Protein AF-H5SLT9-F1 (afdb_monomer)

Structure (mmCIF, N/CA/C/O backbone):
data_AF-H5SLT9-F1
#
_entry.id   AF-H5SLT9-F1
#
loop_
_atom_site.group_PDB
_atom_site.id
_atom_site.type_symbol
_atom_site.label_atom_id
_atom_site.label_alt_id
_atom_site.label_comp_id
_atom_site.label_asym_id
_atom_site.label_entity_id
_atom_site.label_seq_id
_atom_site.pdbx_PDB_ins_code
_atom_site.Cartn_x
_atom_site.Cartn_y
_atom_site.Cartn_z
_atom_site.occupancy
_atom_site.B_iso_or_equiv
_atom_site.auth_seq_id
_atom_site.auth_comp_id
_atom_site.auth_asym_id
_atom_site.auth_atom_id
_atom_site.pdbx_PDB_model_num
ATOM 1 N N . MET A 1 1 ? 20.295 6.578 2.023 1.00 34.28 1 MET A N 1
ATOM 2 C CA . MET A 1 1 ? 18.834 6.332 2.084 1.00 34.28 1 MET A CA 1
ATOM 3 C C . MET A 1 1 ? 18.614 5.077 2.908 1.00 34.28 1 MET A C 1
ATOM 5 O O . MET A 1 1 ? 19.386 4.146 2.729 1.00 34.28 1 MET A O 1
ATOM 9 N N . ALA A 1 2 ? 17.663 5.100 3.845 1.00 29.75 2 ALA A N 1
ATOM 10 C CA . ALA A 1 2 ? 17.557 4.125 4.930 1.00 29.75 2 ALA A CA 1
ATOM 11 C C . ALA A 1 2 ? 17.342 2.693 4.415 1.00 29.75 2 ALA A C 1
ATOM 13 O O . ALA A 1 2 ? 16.300 2.383 3.840 1.00 29.75 2 ALA A O 1
ATOM 14 N N . THR A 1 3 ? 18.323 1.823 4.639 1.00 38.81 3 THR A N 1
ATOM 15 C CA . THR A 1 3 ? 18.092 0.385 4.765 1.00 38.81 3 THR A CA 1
ATOM 16 C C . THR A 1 3 ? 17.043 0.212 5.858 1.00 38.81 3 THR A C 1
ATOM 18 O O . THR A 1 3 ? 17.260 0.649 6.988 1.00 38.81 3 THR A O 1
ATOM 21 N N . GLN A 1 4 ? 15.880 -0.350 5.523 1.00 51.50 4 GLN A N 1
ATOM 22 C CA . GLN A 1 4 ? 14.923 -0.786 6.536 1.00 51.50 4 GLN A CA 1
ATOM 23 C C . GLN A 1 4 ? 15.557 -1.974 7.260 1.00 51.50 4 GLN A C 1
ATOM 25 O O . GLN A 1 4 ? 15.441 -3.116 6.828 1.00 51.50 4 GLN A O 1
ATOM 30 N N . HIS A 1 5 ? 16.319 -1.675 8.309 1.00 51.38 5 HIS A N 1
ATOM 31 C CA . HIS A 1 5 ? 16.786 -2.674 9.252 1.00 51.38 5 HIS A CA 1
ATOM 32 C C . HIS A 1 5 ? 15.600 -3.067 10.124 1.00 51.38 5 HIS A C 1
ATOM 34 O O . HIS A 1 5 ? 15.019 -2.227 10.807 1.00 51.38 5 HIS A O 1
ATOM 40 N N . LEU A 1 6 ? 15.221 -4.338 10.038 1.00 63.72 6 LEU A N 1
ATOM 41 C CA . LEU A 1 6 ? 14.413 -4.981 11.060 1.00 63.72 6 LEU A CA 1
ATOM 42 C C . LEU A 1 6 ? 15.363 -5.400 12.178 1.00 63.72 6 LEU A C 1
ATOM 44 O O . LEU A 1 6 ? 16.380 -6.047 11.914 1.00 63.72 6 LEU A O 1
ATOM 48 N N . ASP A 1 7 ? 15.042 -5.020 13.408 1.00 69.75 7 ASP A N 1
ATOM 49 C CA . ASP A 1 7 ? 15.772 -5.490 14.578 1.00 69.75 7 ASP A CA 1
ATOM 50 C C . ASP A 1 7 ? 15.619 -7.020 14.722 1.00 69.75 7 ASP A C 1
ATOM 52 O O . ASP A 1 7 ? 14.634 -7.601 14.260 1.00 69.75 7 ASP A O 1
ATOM 56 N N . PRO A 1 8 ? 16.567 -7.739 15.329 1.00 67.44 8 PRO A N 1
ATOM 57 C CA . PRO A 1 8 ? 16.381 -9.162 15.599 1.00 67.44 8 PRO A CA 1
ATOM 58 C C . PRO A 1 8 ? 15.163 -9.399 16.512 1.00 67.44 8 PRO A C 1
ATOM 60 O O . PRO A 1 8 ? 15.069 -8.801 17.581 1.00 67.44 8 PRO A O 1
ATOM 63 N N . GLY A 1 9 ? 14.240 -10.281 16.116 1.00 71.00 9 GLY A N 1
ATOM 64 C CA . GLY A 1 9 ? 13.028 -10.564 16.892 1.00 71.00 9 GLY A CA 1
ATOM 65 C C . GLY A 1 9 ? 12.031 -11.478 16.178 1.00 71.00 9 GLY A C 1
ATOM 66 O O . GLY A 1 9 ? 12.229 -11.849 15.019 1.00 71.00 9 GLY A O 1
ATOM 67 N N . ILE A 1 10 ? 10.957 -11.852 16.882 1.00 69.94 10 ILE A N 1
ATOM 68 C CA . ILE A 1 10 ? 9.812 -12.561 16.297 1.00 69.94 10 ILE A CA 1
ATOM 69 C C . ILE A 1 10 ? 8.823 -11.514 15.796 1.00 69.94 10 ILE A C 1
ATOM 71 O O . ILE A 1 10 ? 8.271 -10.748 16.580 1.00 69.94 10 ILE A O 1
ATOM 75 N N . TYR A 1 11 ? 8.588 -11.513 14.490 1.00 78.19 11 TYR A N 1
ATOM 76 C CA . TYR A 1 11 ? 7.630 -10.626 13.848 1.00 78.19 11 TYR A CA 1
ATOM 77 C C . TYR A 1 11 ? 6.343 -11.385 13.546 1.00 78.19 11 TYR A C 1
ATOM 79 O O . TYR A 1 11 ? 6.315 -12.245 12.668 1.00 78.19 11 TYR A O 1
ATOM 87 N N . THR A 1 12 ? 5.272 -11.070 14.269 1.00 83.19 12 THR A N 1
ATOM 88 C CA . THR A 1 12 ? 3.941 -11.672 14.070 1.00 83.19 12 THR A CA 1
ATOM 89 C C . THR A 1 12 ? 3.121 -10.964 12.990 1.00 83.19 12 THR A C 1
ATOM 91 O O . THR A 1 12 ? 2.105 -11.485 12.540 1.00 83.19 12 THR A O 1
ATOM 94 N N . ASN A 1 13 ? 3.575 -9.793 12.547 1.00 90.00 13 ASN A N 1
ATOM 95 C CA . ASN A 1 13 ? 2.914 -8.921 11.580 1.00 90.00 13 ASN A CA 1
ATOM 96 C C . ASN A 1 13 ? 3.513 -9.002 10.164 1.00 90.00 13 ASN A C 1
ATOM 98 O O . ASN A 1 13 ? 3.166 -8.175 9.322 1.00 90.00 13 ASN A O 1
ATOM 102 N N . ILE A 1 14 ? 4.418 -9.956 9.898 1.00 92.06 14 ILE A N 1
ATOM 103 C CA . ILE A 1 14 ? 5.061 -10.145 8.589 1.00 92.06 14 ILE A CA 1
ATOM 104 C C . ILE A 1 14 ? 4.524 -11.404 7.913 1.00 92.06 14 ILE A C 1
ATOM 106 O O . ILE A 1 14 ? 4.677 -12.514 8.416 1.00 92.06 14 ILE A O 1
ATOM 110 N N . PHE A 1 15 ? 3.967 -11.227 6.720 1.00 94.19 15 PHE A N 1
ATOM 111 C CA . PHE A 1 15 ? 3.394 -12.291 5.904 1.00 94.19 15 PHE A CA 1
ATOM 112 C C . PHE A 1 15 ? 4.251 -12.515 4.661 1.00 94.19 15 PHE A C 1
ATOM 114 O O . PHE A 1 15 ? 4.554 -11.570 3.933 1.00 94.19 15 PHE A O 1
ATOM 121 N N . ALA A 1 16 ? 4.651 -13.762 4.408 1.00 94.19 16 ALA A N 1
ATOM 122 C CA . ALA A 1 16 ? 5.405 -14.110 3.207 1.00 94.19 16 ALA A CA 1
ATOM 123 C C . ALA A 1 16 ? 4.544 -13.909 1.952 1.00 94.19 16 ALA A C 1
ATOM 125 O O . ALA A 1 16 ? 3.400 -14.363 1.902 1.00 94.19 16 ALA A O 1
ATOM 126 N N . VAL A 1 17 ? 5.110 -13.266 0.931 1.00 95.31 17 VAL A N 1
ATOM 127 C CA . VAL A 1 17 ? 4.438 -13.043 -0.353 1.00 95.31 17 VAL A CA 1
ATOM 128 C C . VAL A 1 17 ? 5.087 -13.926 -1.408 1.00 95.31 17 VAL A C 1
ATOM 130 O O . VAL A 1 17 ? 6.287 -13.824 -1.661 1.00 95.31 17 VAL A O 1
ATOM 133 N N . GLN A 1 18 ? 4.286 -14.797 -2.018 1.00 93.62 18 GLN A N 1
ATOM 134 C CA . GLN A 1 18 ? 4.713 -15.614 -3.150 1.00 93.62 18 GLN A CA 1
ATOM 135 C C . GLN A 1 18 ? 4.567 -14.796 -4.429 1.00 93.62 18 GLN A C 1
ATOM 137 O O . GLN A 1 18 ? 3.478 -14.303 -4.723 1.00 93.62 18 GLN A O 1
ATOM 142 N N . ILE A 1 19 ? 5.663 -14.640 -5.168 1.00 91.69 19 ILE A N 1
ATOM 143 C CA . ILE A 1 19 ? 5.686 -13.926 -6.444 1.00 91.69 19 ILE A CA 1
ATOM 144 C C . ILE A 1 19 ? 5.843 -14.966 -7.554 1.00 91.69 19 ILE A C 1
ATOM 146 O O . ILE A 1 19 ? 6.727 -15.817 -7.448 1.00 91.69 19 ILE A O 1
ATOM 150 N N . PRO A 1 20 ? 4.997 -14.947 -8.598 1.00 89.31 20 PRO A N 1
ATOM 151 C CA . PRO A 1 20 ? 5.181 -15.837 -9.731 1.00 89.31 20 PRO A CA 1
ATOM 152 C C . PRO A 1 20 ? 6.504 -15.513 -10.425 1.00 89.31 20 PRO A C 1
ATOM 154 O O . PRO A 1 20 ? 6.866 -14.349 -10.619 1.00 89.31 20 PRO A O 1
ATOM 157 N N . ASP A 1 21 ? 7.239 -16.557 -10.793 1.00 87.38 21 ASP A N 1
ATOM 158 C CA . ASP A 1 21 ? 8.505 -16.411 -11.499 1.00 87.38 21 ASP A CA 1
ATOM 159 C C . ASP A 1 21 ? 8.275 -16.201 -13.003 1.00 87.38 21 ASP A C 1
ATOM 161 O O . ASP A 1 21 ? 8.538 -17.073 -13.830 1.00 87.38 21 ASP A O 1
ATOM 165 N N . GLU A 1 22 ? 7.713 -15.043 -13.346 1.00 88.44 22 GLU A N 1
ATOM 166 C CA . GLU A 1 22 ? 7.340 -14.679 -14.710 1.00 88.44 22 GLU A CA 1
ATOM 167 C C . GLU A 1 22 ? 7.833 -13.280 -15.103 1.00 88.44 22 GLU A C 1
ATOM 169 O O . GLU A 1 22 ? 8.191 -12.437 -14.269 1.00 88.44 22 GLU A O 1
ATOM 174 N N . THR A 1 23 ? 7.885 -13.035 -16.412 1.00 93.31 23 THR A N 1
ATOM 175 C CA . THR A 1 23 ? 8.132 -11.698 -16.950 1.00 93.31 23 THR A CA 1
ATOM 176 C C . THR A 1 23 ? 6.821 -10.962 -17.140 1.00 93.31 23 THR A C 1
ATOM 178 O O . THR A 1 23 ? 5.881 -11.512 -17.707 1.00 93.31 23 THR A O 1
ATOM 181 N N . VAL A 1 24 ? 6.799 -9.691 -16.763 1.00 93.50 24 VAL A N 1
ATOM 182 C CA . VAL A 1 24 ? 5.663 -8.797 -16.979 1.00 93.50 24 VAL A CA 1
ATOM 183 C C . VAL A 1 24 ? 5.979 -7.786 -18.079 1.00 93.50 24 VAL A C 1
ATOM 185 O O . VAL A 1 24 ? 7.124 -7.339 -18.222 1.00 93.50 24 VAL A O 1
ATOM 188 N N . GLU A 1 25 ? 4.962 -7.432 -18.862 1.00 96.00 25 GLU A N 1
ATOM 189 C CA . GLU A 1 25 ? 5.062 -6.364 -19.855 1.00 96.00 25 GLU A CA 1
ATOM 190 C C . GLU A 1 25 ? 5.081 -4.998 -19.156 1.00 96.00 25 GLU A C 1
ATOM 192 O O . GLU A 1 25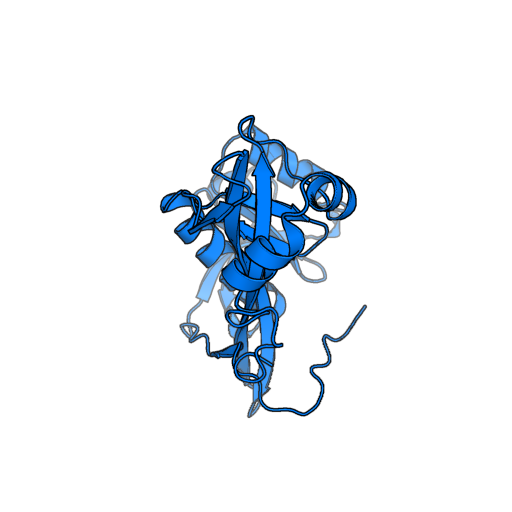 ? 4.276 -4.715 -18.266 1.00 96.00 25 GLU A O 1
ATOM 197 N N . VAL A 1 26 ? 6.016 -4.146 -19.568 1.00 96.44 26 VAL A N 1
ATOM 198 C CA . VAL A 1 26 ? 6.158 -2.767 -19.102 1.00 96.44 26 VAL A CA 1
ATOM 199 C C . VAL A 1 26 ? 6.534 -1.844 -20.249 1.00 96.44 26 VAL A C 1
ATOM 201 O O . VAL A 1 26 ? 7.015 -2.266 -21.299 1.00 96.44 26 VAL A O 1
ATOM 204 N N . MET A 1 27 ? 6.380 -0.552 -20.006 1.00 97.62 27 MET A N 1
ATOM 205 C CA . MET A 1 27 ? 6.882 0.514 -20.860 1.00 97.62 27 MET A CA 1
ATOM 206 C C . MET A 1 27 ? 8.088 1.151 -20.165 1.00 97.62 27 MET A C 1
ATOM 208 O O . MET A 1 27 ? 8.024 1.460 -18.979 1.00 97.62 27 MET A O 1
ATOM 212 N N . CYS A 1 28 ? 9.197 1.362 -20.865 1.00 96.94 28 CYS A N 1
ATOM 213 C CA . CYS A 1 28 ? 10.436 1.896 -20.294 1.00 96.94 28 CYS A CA 1
ATOM 214 C C . CYS A 1 28 ? 10.858 3.185 -21.000 1.00 96.94 28 CYS A C 1
ATOM 216 O O . CYS A 1 28 ? 10.874 3.234 -22.222 1.00 96.94 28 CYS A O 1
ATOM 218 N N . ALA A 1 29 ? 11.283 4.195 -20.248 1.00 97.19 29 ALA A N 1
ATOM 219 C CA . ALA A 1 29 ? 11.953 5.382 -20.783 1.00 97.19 29 ALA A CA 1
ATOM 220 C C . ALA A 1 29 ? 13.223 5.696 -19.983 1.00 97.19 29 ALA A C 1
ATOM 222 O O . ALA A 1 29 ? 13.363 5.265 -18.836 1.00 97.19 29 ALA A O 1
ATOM 223 N N . SER A 1 30 ? 14.141 6.474 -20.560 1.00 95.56 30 SER A N 1
ATOM 224 C CA . SER A 1 30 ? 15.295 6.992 -19.814 1.00 95.56 30 SER A CA 1
ATOM 225 C C . SER A 1 30 ? 14.838 7.911 -18.674 1.00 95.56 30 SER A C 1
ATOM 227 O O . SER A 1 30 ? 13.942 8.741 -18.848 1.00 95.56 30 SER A O 1
ATOM 229 N N . ALA A 1 31 ? 15.478 7.803 -17.507 1.00 94.75 31 ALA A N 1
ATOM 230 C CA . ALA A 1 31 ? 15.241 8.717 -16.391 1.00 94.75 31 ALA A CA 1
ATOM 231 C C . ALA A 1 31 ? 15.606 10.174 -16.715 1.00 94.75 31 ALA A C 1
ATOM 233 O O . ALA A 1 31 ? 15.020 11.081 -16.114 1.00 94.75 31 ALA A O 1
ATOM 234 N N . ASP A 1 32 ? 16.500 10.398 -17.681 1.00 94.94 32 ASP A N 1
ATOM 235 C CA . ASP A 1 32 ? 16.912 11.733 -18.125 1.00 94.94 32 ASP A CA 1
ATOM 236 C C . ASP A 1 32 ? 15.792 12.461 -18.875 1.00 94.94 32 ASP A C 1
ATOM 238 O O . ASP A 1 32 ? 15.630 13.669 -18.724 1.00 94.94 32 ASP A O 1
ATOM 242 N N . ALA A 1 33 ? 14.964 11.722 -19.624 1.00 94.00 33 ALA A N 1
ATOM 243 C CA . ALA A 1 33 ? 13.788 12.273 -20.302 1.00 94.00 33 ALA A CA 1
ATOM 244 C C . ALA A 1 33 ? 12.669 12.664 -19.318 1.00 94.00 33 ALA A C 1
ATOM 246 O O . ALA A 1 33 ? 11.765 13.423 -19.660 1.00 94.00 33 ALA A O 1
ATOM 247 N N . TYR A 1 34 ? 12.737 12.163 -18.082 1.00 94.44 34 TYR A N 1
ATOM 248 C CA . TYR A 1 34 ? 11.712 12.332 -17.055 1.00 94.44 34 TYR A CA 1
ATOM 249 C C . TYR A 1 34 ? 12.325 12.733 -15.714 1.00 94.44 34 TYR A C 1
ATOM 251 O O . TYR A 1 34 ? 12.147 11.990 -14.744 1.00 94.44 34 TYR A O 1
ATOM 259 N N . PRO A 1 35 ? 13.020 13.886 -15.601 1.00 90.62 35 PRO A N 1
ATOM 260 C CA . PRO A 1 35 ? 13.790 14.274 -14.412 1.00 90.62 35 PRO A CA 1
ATOM 261 C C . PRO A 1 35 ? 12.939 14.320 -13.133 1.00 90.62 35 PRO A C 1
ATOM 263 O O . PRO A 1 35 ? 13.444 14.063 -12.039 1.00 90.62 35 PRO A O 1
ATOM 266 N N . SER A 1 36 ? 11.635 14.561 -13.280 1.00 93.56 36 SER A N 1
ATOM 267 C CA . SER A 1 36 ? 10.628 14.463 -12.230 1.00 93.56 36 SER A CA 1
ATOM 268 C C . SER A 1 36 ? 9.469 13.580 -12.685 1.00 93.56 36 SER A C 1
ATOM 270 O O . SER A 1 36 ? 8.907 13.776 -13.757 1.00 93.56 36 SER A O 1
ATOM 272 N N . LEU A 1 37 ? 9.034 12.651 -11.827 1.00 94.06 37 LEU A N 1
ATOM 273 C CA . LEU A 1 37 ? 7.824 11.861 -12.088 1.00 94.06 37 LEU A CA 1
ATOM 274 C C . LEU A 1 37 ? 6.526 12.627 -11.796 1.00 94.06 37 LEU A C 1
ATOM 276 O O . LEU A 1 37 ? 5.445 12.091 -12.022 1.00 94.06 37 LEU A O 1
ATOM 280 N N . ARG A 1 38 ? 6.600 13.843 -11.239 1.00 94.12 38 ARG A N 1
ATOM 281 C CA . ARG A 1 38 ? 5.411 14.592 -10.806 1.00 94.12 38 ARG A CA 1
ATOM 282 C C . ARG A 1 38 ? 4.478 14.900 -11.976 1.00 94.12 38 ARG A C 1
ATOM 284 O O . ARG A 1 38 ? 3.279 14.688 -11.853 1.00 94.12 38 ARG A O 1
ATOM 291 N N . GLU A 1 39 ? 5.030 15.364 -13.089 1.00 93.50 39 GLU A N 1
ATOM 292 C CA . GLU A 1 39 ? 4.262 15.815 -14.256 1.00 93.50 39 GLU A CA 1
ATOM 293 C C . GLU A 1 39 ? 3.532 14.659 -14.938 1.00 93.50 39 GLU A C 1
ATOM 295 O O . GLU A 1 39 ? 2.319 14.712 -15.151 1.00 93.50 39 GLU A O 1
ATOM 300 N N . ILE A 1 40 ? 4.246 13.563 -15.203 1.00 94.31 40 ILE A N 1
ATOM 301 C CA . ILE A 1 40 ? 3.637 12.377 -15.806 1.00 94.31 40 ILE A CA 1
ATOM 302 C C . ILE A 1 40 ? 2.603 11.733 -14.871 1.00 94.31 40 ILE A C 1
ATOM 304 O O . ILE A 1 40 ? 1.539 11.340 -15.338 1.00 94.31 40 ILE A O 1
ATOM 308 N N . ARG A 1 41 ? 2.839 11.704 -13.548 1.00 94.69 41 ARG A N 1
ATOM 309 C CA . ARG A 1 41 ? 1.847 11.220 -12.567 1.00 94.69 41 ARG A CA 1
ATOM 310 C C . ARG A 1 41 ? 0.588 12.075 -12.549 1.00 94.69 41 ARG A C 1
ATOM 312 O O . ARG A 1 41 ? -0.507 11.532 -12.461 1.00 94.69 41 ARG A O 1
ATOM 319 N N . GLU A 1 42 ? 0.739 13.390 -12.647 1.00 93.94 42 GLU A N 1
ATOM 320 C CA . GLU A 1 42 ? -0.399 14.300 -12.718 1.00 93.94 42 GLU A CA 1
ATOM 321 C C . GLU A 1 42 ? -1.185 14.108 -14.018 1.00 93.94 42 GLU A C 1
ATOM 323 O O . GL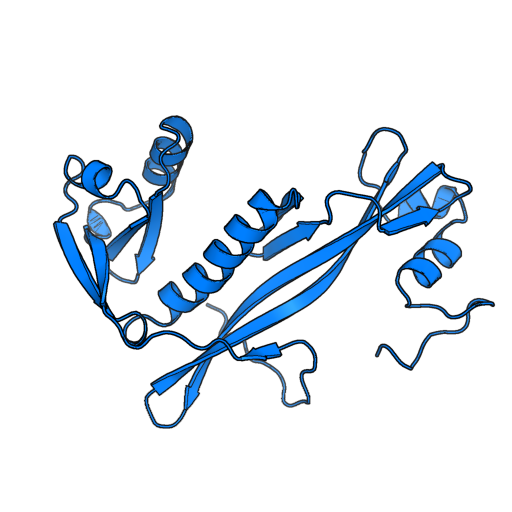U A 1 42 ? -2.410 14.043 -13.996 1.00 93.94 42 GLU A O 1
ATOM 328 N N . THR A 1 43 ? -0.493 13.911 -15.140 1.00 93.50 43 THR A N 1
ATOM 329 C CA . THR A 1 43 ? -1.146 13.663 -16.432 1.00 93.50 43 THR A CA 1
ATOM 330 C C . THR A 1 43 ? -1.915 12.340 -16.417 1.00 93.50 43 THR A C 1
ATOM 332 O O . THR A 1 43 ? -3.055 12.286 -16.876 1.00 93.50 43 THR A O 1
ATOM 335 N N . ILE A 1 44 ? -1.337 11.281 -15.840 1.00 93.94 44 ILE A N 1
ATOM 336 C CA . ILE A 1 44 ? -2.017 9.994 -15.625 1.00 93.94 44 ILE A CA 1
ATOM 337 C C . ILE A 1 44 ? -3.284 10.191 -14.781 1.00 93.94 44 ILE A C 1
ATOM 339 O O . ILE A 1 44 ? -4.356 9.722 -15.159 1.00 93.94 44 ILE A O 1
ATOM 343 N N . ARG A 1 45 ? -3.178 10.940 -13.674 1.00 91.81 45 ARG A N 1
ATOM 344 C CA . ARG A 1 45 ? -4.299 11.229 -12.768 1.00 91.81 45 ARG A CA 1
ATOM 345 C C . ARG A 1 45 ? -5.439 11.961 -13.478 1.00 91.81 45 ARG A C 1
ATOM 347 O O . ARG A 1 45 ? -6.589 11.548 -13.361 1.00 91.81 45 ARG A O 1
ATOM 354 N N . VAL A 1 46 ? -5.124 13.021 -14.224 1.00 92.38 46 VAL A N 1
ATOM 355 C CA . VAL A 1 46 ? -6.109 13.838 -14.959 1.00 92.38 46 VAL A CA 1
ATOM 356 C C . VAL A 1 46 ? -6.752 13.060 -16.106 1.00 92.38 46 VAL A C 1
ATOM 358 O O . VAL A 1 46 ? -7.933 13.242 -16.379 1.00 92.38 46 VAL A O 1
ATOM 361 N N . SER A 1 47 ? -6.002 12.172 -16.759 1.00 90.81 47 SER A N 1
ATOM 362 C CA . SER A 1 47 ? -6.517 11.334 -17.849 1.00 90.81 47 SER A CA 1
ATOM 363 C C . SER A 1 47 ? -7.234 10.064 -17.376 1.00 90.81 47 SER A C 1
ATOM 365 O O . SER A 1 47 ? -7.667 9.278 -18.216 1.00 90.81 47 SER A O 1
ATOM 367 N N . SER A 1 48 ? -7.364 9.871 -16.055 1.00 90.12 48 SER A N 1
ATOM 368 C CA . SER A 1 48 ? -8.030 8.724 -15.420 1.00 90.12 48 SER A CA 1
ATOM 369 C C . SER A 1 48 ? -7.568 7.368 -15.964 1.00 90.12 48 SER A C 1
ATOM 371 O O . SER A 1 48 ? -8.359 6.437 -16.086 1.00 90.12 48 SER A O 1
ATOM 373 N N . ARG A 1 49 ? -6.279 7.262 -16.305 1.00 90.62 49 ARG A N 1
ATOM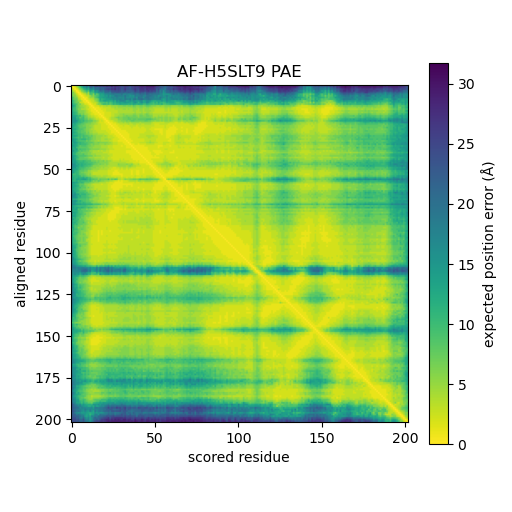 374 C CA . ARG A 1 49 ? -5.685 6.028 -16.825 1.00 90.62 49 ARG A CA 1
ATOM 375 C C . ARG A 1 49 ? -5.283 5.105 -15.686 1.00 90.62 49 ARG A C 1
ATOM 377 O O . ARG A 1 49 ? -4.712 5.550 -14.689 1.00 90.62 49 ARG A O 1
ATOM 384 N N . SER A 1 50 ? -5.520 3.813 -15.862 1.00 91.44 50 SER A N 1
ATOM 385 C CA . SER A 1 50 ? -5.146 2.765 -14.916 1.00 91.44 50 SER A CA 1
ATOM 386 C C . SER A 1 50 ? -3.709 2.302 -15.186 1.00 91.44 50 SER A C 1
ATOM 388 O O . SER A 1 50 ? -3.430 1.163 -15.567 1.00 91.44 50 SER A O 1
ATOM 390 N N . ILE A 1 51 ? -2.779 3.246 -15.033 1.00 93.88 51 ILE A N 1
ATOM 391 C CA . ILE A 1 51 ? -1.332 3.071 -15.204 1.00 93.88 51 ILE A CA 1
ATOM 392 C C . ILE A 1 51 ? -0.567 3.806 -14.111 1.00 93.88 51 ILE A C 1
ATOM 394 O O . ILE A 1 51 ? -1.055 4.743 -13.483 1.00 93.88 51 ILE A O 1
ATOM 398 N N . ARG A 1 52 ? 0.666 3.376 -13.873 1.00 95.12 52 ARG A N 1
ATOM 399 C CA . ARG A 1 52 ? 1.563 3.910 -12.852 1.00 95.12 52 ARG A CA 1
ATOM 400 C C . ARG A 1 52 ? 2.952 4.079 -13.424 1.00 95.12 52 ARG A C 1
ATOM 402 O O . ARG A 1 52 ? 3.337 3.397 -14.367 1.00 95.12 52 ARG A O 1
ATOM 409 N N . VAL A 1 53 ? 3.713 4.981 -12.803 1.00 95.88 53 VAL A N 1
ATOM 410 C CA . VAL A 1 53 ? 5.139 5.144 -13.087 1.00 95.88 53 VAL A CA 1
ATOM 411 C C . VAL A 1 53 ? 6.001 4.975 -11.845 1.00 95.88 53 VAL A C 1
ATOM 413 O O . VAL A 1 53 ? 5.714 5.505 -10.758 1.00 95.88 53 VAL A O 1
ATOM 416 N N . TYR A 1 54 ? 7.119 4.290 -12.036 1.00 94.88 54 TYR A N 1
ATOM 417 C CA . TYR A 1 54 ? 8.139 4.070 -11.029 1.00 94.88 54 TYR A CA 1
ATOM 418 C C . TYR A 1 54 ? 9.522 4.348 -11.608 1.00 94.88 54 TYR A C 1
ATOM 420 O O . TYR A 1 54 ? 9.841 3.912 -12.707 1.00 94.88 54 TYR A O 1
ATOM 428 N N . ARG A 1 55 ? 10.354 5.079 -10.865 1.00 93.88 55 ARG A N 1
ATOM 429 C CA . ARG A 1 55 ? 11.751 5.285 -11.244 1.00 93.88 55 ARG A CA 1
ATOM 430 C C . ARG A 1 55 ? 12.574 4.167 -10.630 1.00 93.88 55 ARG A C 1
ATOM 432 O O . ARG A 1 55 ? 12.602 4.034 -9.406 1.00 93.88 55 ARG A O 1
ATOM 439 N N . LEU A 1 56 ? 13.254 3.423 -11.485 1.00 91.50 56 LEU A N 1
ATOM 440 C CA . LEU A 1 56 ? 14.202 2.396 -11.111 1.00 91.50 56 LEU A CA 1
ATOM 441 C C . LEU A 1 56 ? 15.553 2.790 -11.703 1.00 91.50 56 LEU A C 1
ATOM 443 O O . LEU A 1 56 ? 15.778 2.636 -12.896 1.00 91.50 56 LEU A O 1
ATOM 447 N N . GLU A 1 57 ? 16.434 3.333 -10.865 1.00 87.19 57 GLU A N 1
ATOM 448 C CA . GLU A 1 57 ? 17.776 3.752 -11.289 1.00 87.19 57 GLU A CA 1
ATOM 449 C C . GLU A 1 57 ? 17.721 4.716 -12.494 1.00 87.19 57 GLU A C 1
ATOM 451 O O . GLU A 1 57 ? 17.060 5.755 -12.407 1.00 87.19 57 GLU A O 1
ATOM 456 N N . GLY A 1 58 ? 18.403 4.384 -13.594 1.00 91.69 58 GLY A N 1
ATOM 457 C CA . GLY A 1 58 ? 18.461 5.167 -14.832 1.00 91.69 58 GLY A CA 1
ATOM 458 C C . GLY A 1 58 ? 17.242 5.031 -15.751 1.00 91.69 58 GLY A C 1
ATOM 459 O O . GLY A 1 58 ? 17.251 5.599 -16.840 1.00 91.69 58 GLY A O 1
ATOM 460 N N . ILE A 1 59 ? 16.194 4.306 -15.343 1.00 95.06 59 ILE A N 1
ATOM 461 C CA . ILE A 1 59 ? 14.977 4.120 -16.143 1.00 95.06 59 ILE A CA 1
ATOM 462 C C . ILE A 1 59 ? 13.706 4.524 -15.387 1.00 95.06 59 ILE A C 1
ATOM 464 O O . ILE A 1 59 ? 13.620 4.499 -14.155 1.00 95.06 59 ILE A O 1
ATOM 468 N N . VAL A 1 60 ? 12.678 4.884 -16.150 1.00 96.88 60 VAL A N 1
ATOM 469 C CA . VAL A 1 60 ? 11.300 5.035 -15.684 1.00 96.88 60 VAL A CA 1
ATOM 470 C C . VAL A 1 60 ? 10.476 3.901 -16.266 1.00 96.88 60 VAL A C 1
ATOM 472 O O . VAL A 1 60 ? 10.378 3.758 -17.480 1.00 96.88 60 VAL A O 1
ATOM 475 N N . LEU A 1 61 ? 9.887 3.110 -15.378 1.00 96.81 61 LEU A N 1
ATOM 476 C CA . LEU A 1 61 ? 8.960 2.034 -15.687 1.00 96.81 61 LEU A CA 1
ATOM 477 C C . LEU A 1 61 ? 7.532 2.576 -15.666 1.00 96.81 61 LEU A C 1
ATOM 479 O O . LEU A 1 61 ? 7.125 3.191 -14.679 1.00 96.81 61 LEU A O 1
ATOM 483 N N . GLY A 1 62 ? 6.780 2.310 -16.724 1.00 96.69 62 GLY A N 1
ATOM 484 C CA . GLY A 1 62 ? 5.335 2.431 -16.836 1.00 96.69 62 GLY A CA 1
ATOM 485 C C . GLY A 1 62 ? 4.693 1.044 -16.808 1.00 96.69 62 GLY A C 1
ATOM 486 O O . GLY A 1 62 ? 5.138 0.147 -17.519 1.00 96.69 62 GLY A O 1
ATOM 487 N N . TYR A 1 63 ? 3.678 0.849 -15.971 1.00 95.50 63 TYR A N 1
ATOM 488 C CA . TYR A 1 63 ? 2.968 -0.429 -15.811 1.00 95.50 63 TYR A CA 1
ATOM 489 C C . TYR A 1 63 ? 1.495 -0.191 -15.474 1.00 95.50 63 TYR A C 1
ATOM 491 O O . TYR A 1 63 ? 1.147 0.865 -14.946 1.00 95.50 63 TYR A O 1
ATOM 499 N N . GLY A 1 64 ? 0.629 -1.155 -15.782 1.00 93.19 64 GLY A N 1
ATOM 500 C CA . GLY A 1 64 ? -0.820 -1.066 -15.583 1.00 93.19 64 GLY A CA 1
ATOM 501 C C . GLY A 1 64 ? -1.588 -1.641 -16.770 1.00 93.19 64 GLY A C 1
ATOM 502 O O . GLY A 1 64 ? -1.019 -2.379 -17.565 1.00 93.19 64 GLY A O 1
ATOM 503 N N . SER A 1 65 ? -2.869 -1.302 -16.888 1.00 91.50 65 SER A N 1
ATOM 504 C CA . SER A 1 65 ? -3.745 -1.832 -17.945 1.00 91.50 65 SER A CA 1
ATOM 505 C C . SER A 1 65 ? -3.745 -0.987 -19.226 1.00 91.50 65 SER A C 1
ATOM 507 O O . SER A 1 65 ? -3.856 -1.545 -20.311 1.00 91.50 65 SER A O 1
ATOM 509 N N . ASP A 1 66 ? -3.531 0.331 -19.139 1.00 93.38 66 ASP A N 1
ATOM 510 C CA . ASP A 1 66 ? -3.498 1.236 -20.305 1.00 93.38 66 ASP A CA 1
ATOM 511 C C . ASP A 1 66 ? -2.067 1.492 -20.839 1.00 93.38 66 ASP A C 1
ATOM 513 O O . ASP A 1 66 ? -1.676 2.642 -21.059 1.00 93.38 66 ASP A O 1
ATOM 517 N N . LEU A 1 67 ? -1.239 0.450 -21.006 1.00 93.75 67 LEU A N 1
ATOM 518 C CA . LEU A 1 67 ? 0.190 0.601 -21.348 1.00 93.75 67 LEU A CA 1
ATOM 519 C C . LEU A 1 67 ? 0.453 1.376 -22.648 1.00 93.75 67 LEU A C 1
ATOM 521 O O . LEU A 1 67 ? 1.413 2.146 -22.714 1.00 93.75 67 LEU A O 1
ATOM 525 N N . ASP A 1 68 ? -0.415 1.228 -23.649 1.00 92.81 68 ASP A N 1
ATOM 526 C CA . ASP A 1 68 ? -0.272 1.887 -24.955 1.00 92.81 68 ASP A CA 1
ATOM 527 C C . ASP A 1 68 ? -0.243 3.417 -24.852 1.00 92.81 68 ASP A C 1
ATOM 529 O O . ASP A 1 68 ? 0.357 4.089 -25.687 1.00 92.81 68 ASP A O 1
ATOM 533 N N . TRP A 1 69 ? -0.794 3.986 -23.775 1.00 94.06 69 TRP A N 1
ATOM 534 C CA . TRP A 1 69 ? -0.736 5.423 -23.506 1.00 94.06 69 TRP A CA 1
ATOM 535 C C . TRP A 1 69 ? 0.697 5.967 -23.386 1.00 94.06 69 TRP A C 1
ATOM 537 O O . TRP A 1 69 ? 0.939 7.156 -23.615 1.00 94.06 69 TRP A O 1
ATOM 547 N N . PHE A 1 70 ? 1.659 5.118 -23.015 1.00 94.88 70 PHE A N 1
ATOM 548 C CA . PHE A 1 70 ? 3.062 5.506 -22.922 1.00 94.88 70 PHE A CA 1
ATOM 549 C C . PHE A 1 70 ? 3.781 5.541 -24.281 1.00 94.88 70 PHE A C 1
ATOM 551 O O . PHE A 1 70 ? 4.839 6.169 -24.367 1.00 94.88 70 PHE A O 1
ATOM 558 N N . ALA A 1 71 ? 3.234 4.919 -25.334 1.00 92.06 71 ALA A N 1
ATOM 559 C CA . ALA A 1 71 ? 3.882 4.853 -26.648 1.00 92.06 71 ALA A CA 1
ATOM 560 C C . ALA A 1 71 ? 4.116 6.257 -27.234 1.00 92.06 71 ALA A C 1
ATOM 562 O O . ALA A 1 71 ? 5.231 6.598 -27.626 1.00 92.06 71 ALA A O 1
ATOM 563 N N . ASP A 1 72 ? 3.113 7.132 -27.133 1.00 90.12 72 ASP A N 1
ATOM 564 C CA . ASP A 1 72 ? 3.189 8.533 -27.580 1.00 90.12 72 ASP A CA 1
ATOM 565 C C . ASP A 1 72 ? 4.076 9.419 -26.681 1.00 90.12 72 ASP A C 1
ATOM 567 O O . ASP A 1 72 ? 4.156 10.636 -26.856 1.00 90.12 72 ASP A O 1
ATOM 571 N N . LYS A 1 73 ? 4.716 8.831 -25.665 1.00 91.50 73 LYS A N 1
ATOM 572 C CA . LYS A 1 73 ? 5.549 9.519 -24.667 1.00 91.50 73 LYS A CA 1
ATOM 573 C C . LYS A 1 73 ? 7.005 9.071 -24.717 1.00 91.50 73 LYS A C 1
ATOM 575 O O . LYS A 1 73 ? 7.766 9.338 -23.789 1.00 91.50 73 LYS A O 1
ATOM 580 N N . GLY A 1 74 ? 7.400 8.382 -25.785 1.00 92.06 74 GLY A N 1
ATOM 581 C CA . GLY A 1 74 ? 8.774 7.919 -25.963 1.00 92.06 74 GLY A CA 1
ATOM 582 C C . GLY A 1 74 ? 9.177 6.826 -24.975 1.00 92.06 74 GLY A C 1
ATOM 583 O O . GLY A 1 74 ? 10.362 6.674 -24.691 1.00 92.06 74 GLY A O 1
ATOM 584 N N . PHE A 1 75 ? 8.206 6.095 -24.421 1.00 96.94 75 PHE A N 1
ATOM 585 C CA . PHE A 1 75 ? 8.506 4.841 -23.748 1.00 96.94 75 PHE A CA 1
ATOM 586 C C . PHE A 1 75 ? 8.512 3.701 -24.765 1.00 96.94 75 PHE A C 1
ATOM 588 O O . PHE A 1 75 ? 7.703 3.663 -25.690 1.00 96.94 75 PHE A O 1
ATOM 595 N N . GLU A 1 76 ? 9.370 2.724 -24.522 1.00 96.69 76 GLU A N 1
ATOM 596 C CA . GLU A 1 76 ? 9.516 1.523 -25.329 1.00 96.69 76 GLU A CA 1
ATOM 597 C C . GLU A 1 76 ? 8.994 0.304 -24.575 1.00 96.69 76 GLU A C 1
ATOM 599 O O . GLU A 1 76 ? 9.240 0.143 -23.376 1.00 96.69 76 GLU A O 1
ATOM 604 N N . ARG A 1 77 ? 8.295 -0.583 -25.285 1.00 97.00 77 ARG A N 1
ATOM 605 C CA . ARG A 1 77 ? 7.768 -1.818 -24.705 1.00 97.00 77 ARG A CA 1
ATOM 606 C C . ARG A 1 77 ? 8.907 -2.776 -24.369 1.00 97.00 77 ARG A C 1
ATOM 608 O O . ARG A 1 77 ? 9.759 -3.061 -25.207 1.00 97.00 77 ARG A O 1
ATOM 615 N N . GLN A 1 78 ? 8.913 -3.296 -23.147 1.00 96.44 78 GLN A N 1
ATOM 616 C CA . GLN A 1 78 ? 9.900 -4.257 -22.661 1.00 96.44 78 GLN A CA 1
ATOM 617 C C . GLN A 1 78 ? 9.231 -5.321 -21.787 1.00 96.44 78 GLN A C 1
ATOM 619 O O . GLN A 1 78 ? 8.166 -5.103 -21.219 1.00 96.44 78 GLN A O 1
ATOM 624 N N . HIS A 1 79 ? 9.896 -6.466 -21.645 1.00 95.88 79 HIS A N 1
ATOM 625 C CA . HIS A 1 79 ? 9.525 -7.498 -20.681 1.00 95.88 79 HIS A CA 1
ATOM 626 C C . HIS A 1 79 ? 10.561 -7.515 -19.562 1.00 95.88 79 HIS A C 1
ATOM 628 O O . HIS A 1 79 ? 11.766 -7.525 -19.830 1.00 95.88 79 HIS A O 1
ATOM 634 N N . LYS A 1 80 ? 10.103 -7.485 -18.310 1.00 94.31 80 LYS A N 1
ATOM 635 C CA . LYS A 1 80 ? 10.973 -7.482 -17.128 1.00 94.31 80 LYS A CA 1
ATOM 636 C C . LYS A 1 80 ? 10.552 -8.574 -16.164 1.00 94.31 80 LYS A C 1
ATOM 638 O O . LYS A 1 80 ? 9.366 -8.765 -15.919 1.00 94.31 80 LYS A O 1
ATOM 643 N N . ARG A 1 81 ? 11.528 -9.261 -15.581 1.00 93.81 81 ARG A N 1
ATOM 644 C CA . ARG A 1 81 ? 11.291 -10.197 -14.483 1.00 93.81 81 ARG A CA 1
ATOM 645 C C . ARG A 1 81 ? 11.232 -9.417 -13.173 1.00 93.81 81 ARG A C 1
ATOM 647 O O . ARG A 1 81 ? 12.110 -8.602 -12.895 1.00 93.81 81 ARG A O 1
ATOM 654 N N . LEU A 1 82 ? 10.212 -9.665 -12.355 1.00 92.00 82 LEU A N 1
ATOM 655 C CA . LEU A 1 82 ? 10.028 -8.943 -11.087 1.00 92.00 82 LEU A CA 1
ATOM 656 C C . LEU A 1 82 ? 11.170 -9.199 -10.092 1.00 92.00 82 LEU A C 1
ATOM 658 O O . LEU A 1 82 ? 11.596 -8.284 -9.384 1.00 92.00 82 LEU A O 1
ATOM 662 N N . TYR A 1 83 ? 11.700 -10.425 -10.088 1.00 92.25 83 TYR A N 1
ATOM 663 C CA . TYR A 1 83 ? 12.823 -10.847 -9.248 1.00 92.25 83 TYR A CA 1
ATOM 664 C C . TYR A 1 83 ? 14.111 -10.051 -9.508 1.00 92.25 83 TYR A C 1
ATOM 666 O O . TYR A 1 83 ? 14.873 -9.808 -8.575 1.00 92.25 83 TYR A O 1
ATOM 674 N N . ASP A 1 84 ? 14.324 -9.557 -10.729 1.00 92.44 84 ASP A N 1
ATOM 675 C CA . ASP A 1 84 ? 15.503 -8.744 -11.064 1.00 92.44 84 ASP A CA 1
ATOM 676 C C . ASP A 1 84 ? 15.381 -7.309 -10.515 1.00 92.44 84 ASP A C 1
ATOM 678 O O . ASP A 1 84 ? 16.341 -6.534 -10.489 1.00 92.44 84 ASP A O 1
ATOM 682 N N . HIS A 1 85 ? 14.183 -6.931 -10.064 1.00 93.19 85 HIS A N 1
ATOM 683 C CA . HIS A 1 85 ? 13.825 -5.578 -9.659 1.00 93.19 85 HIS A CA 1
ATOM 684 C C . HIS A 1 85 ? 13.052 -5.577 -8.327 1.00 93.19 85 HIS A C 1
ATOM 686 O O . HIS A 1 85 ? 11.928 -5.068 -8.250 1.00 93.19 85 HIS A O 1
ATOM 692 N N . PRO A 1 86 ? 13.647 -6.077 -7.227 1.00 92.69 86 PRO A N 1
ATOM 693 C CA . PRO A 1 86 ? 12.928 -6.345 -5.982 1.00 92.69 86 PRO A CA 1
ATOM 694 C C . PRO A 1 86 ? 12.298 -5.096 -5.354 1.00 92.69 86 PRO A C 1
ATOM 696 O O . PRO A 1 86 ? 11.227 -5.174 -4.763 1.00 92.69 86 PRO A O 1
ATOM 699 N N . ARG A 1 87 ? 12.893 -3.908 -5.533 1.00 91.62 87 ARG A N 1
ATOM 700 C CA . ARG A 1 87 ? 12.297 -2.640 -5.068 1.00 91.62 87 ARG A CA 1
ATOM 701 C C . ARG A 1 87 ? 11.001 -2.288 -5.795 1.00 91.62 87 ARG A C 1
ATOM 703 O O . ARG A 1 87 ? 10.072 -1.774 -5.175 1.00 91.62 87 ARG A O 1
ATOM 710 N N . TRP A 1 88 ? 10.955 -2.543 -7.099 1.00 93.12 88 TRP A N 1
ATOM 711 C CA . TRP A 1 88 ? 9.753 -2.340 -7.897 1.00 93.12 88 TRP A CA 1
ATOM 712 C C . TRP A 1 88 ? 8.702 -3.400 -7.555 1.00 93.12 88 TRP A C 1
ATOM 714 O O . TRP A 1 88 ? 7.560 -3.039 -7.285 1.00 93.12 88 TRP A O 1
ATOM 724 N N . CYS A 1 89 ? 9.108 -4.667 -7.421 1.00 94.38 89 CYS A N 1
ATOM 725 C CA . CYS A 1 89 ? 8.224 -5.748 -6.987 1.00 94.38 89 CYS A CA 1
ATOM 726 C C . CYS A 1 89 ? 7.594 -5.468 -5.609 1.00 94.38 89 CYS A C 1
ATOM 728 O O . CYS A 1 89 ? 6.377 -5.519 -5.470 1.00 94.38 89 CYS A O 1
ATOM 730 N N . SER A 1 90 ? 8.389 -5.071 -4.605 1.00 93.00 90 SER A N 1
ATOM 731 C CA . SER A 1 90 ? 7.895 -4.657 -3.282 1.00 93.00 90 SER A CA 1
ATOM 732 C C . SER A 1 90 ? 6.795 -3.591 -3.386 1.00 93.00 90 SER A C 1
ATOM 734 O O . SER A 1 90 ? 5.737 -3.715 -2.775 1.00 93.00 90 SER A O 1
ATOM 736 N N . ARG A 1 91 ? 7.004 -2.570 -4.223 1.00 91.38 91 ARG A N 1
ATOM 737 C CA . ARG A 1 91 ? 6.002 -1.527 -4.460 1.00 91.38 91 ARG A CA 1
ATOM 738 C C . ARG A 1 91 ? 4.718 -2.082 -5.085 1.00 91.38 91 ARG A C 1
ATOM 740 O O . ARG A 1 91 ? 3.641 -1.722 -4.620 1.00 91.38 91 ARG A O 1
ATOM 747 N N . MET A 1 92 ? 4.831 -2.944 -6.096 1.00 92.56 92 MET A N 1
ATOM 748 C CA . MET A 1 92 ? 3.670 -3.547 -6.761 1.00 92.56 92 MET A CA 1
ATOM 749 C C . MET A 1 92 ? 2.819 -4.387 -5.805 1.00 92.56 92 MET A C 1
ATOM 751 O O . MET A 1 92 ? 1.599 -4.344 -5.908 1.00 92.56 92 MET A O 1
ATOM 755 N N . ILE A 1 93 ? 3.434 -5.090 -4.847 1.00 94.00 93 ILE A N 1
ATOM 756 C CA . ILE A 1 93 ? 2.709 -5.846 -3.811 1.00 94.00 93 ILE A CA 1
ATOM 757 C C . ILE A 1 93 ? 1.770 -4.919 -3.027 1.00 94.00 93 ILE A C 1
ATOM 759 O O . ILE A 1 93 ? 0.586 -5.217 -2.877 1.00 94.00 93 ILE A O 1
ATOM 763 N N . VAL A 1 94 ? 2.290 -3.784 -2.543 1.00 93.19 94 VAL A N 1
ATOM 764 C CA . VAL A 1 94 ? 1.483 -2.820 -1.777 1.00 93.19 94 VAL A CA 1
ATOM 765 C C . VAL A 1 94 ? 0.408 -2.200 -2.662 1.00 93.19 94 VAL A C 1
ATOM 767 O O . VAL A 1 94 ? -0.741 -2.129 -2.249 1.00 93.19 94 VAL A O 1
ATOM 770 N N . GLU A 1 95 ? 0.756 -1.774 -3.877 1.00 92.31 95 GLU A N 1
ATOM 771 C CA . GLU A 1 95 ? -0.199 -1.151 -4.802 1.00 92.31 95 GLU A CA 1
ATOM 772 C C . GLU A 1 95 ? -1.342 -2.100 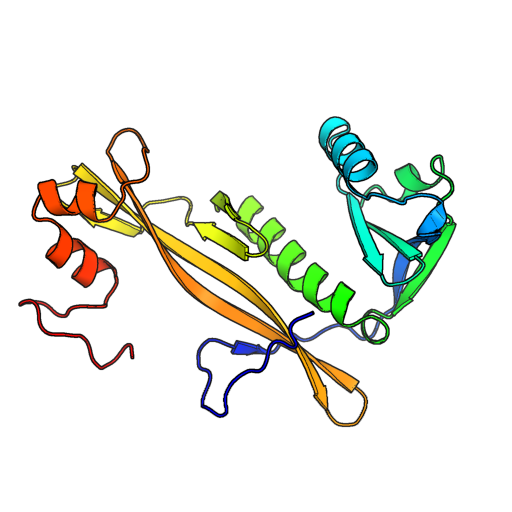-5.190 1.00 92.31 95 GLU A C 1
ATOM 774 O O . GLU A 1 95 ? -2.496 -1.687 -5.152 1.00 92.31 95 GLU A O 1
ATOM 779 N N . GLY A 1 96 ? -1.048 -3.369 -5.488 1.00 92.38 96 GLY A N 1
ATOM 780 C CA . GLY A 1 96 ? -2.071 -4.362 -5.819 1.00 92.38 96 GLY A CA 1
ATOM 781 C C . GLY A 1 96 ? -3.023 -4.643 -4.655 1.00 92.38 96 GLY A C 1
ATOM 782 O O . GLY A 1 96 ? -4.236 -4.694 -4.846 1.00 92.38 96 GLY A O 1
ATOM 783 N N . LEU A 1 97 ? -2.498 -4.754 -3.429 1.00 94.44 97 LEU A N 1
ATOM 784 C CA . LEU A 1 97 ? -3.339 -4.924 -2.241 1.00 94.44 97 LEU A CA 1
ATOM 785 C C . LEU A 1 97 ? -4.193 -3.680 -1.958 1.00 94.44 97 LEU A C 1
ATOM 787 O O . LEU A 1 97 ? -5.355 -3.797 -1.581 1.00 94.44 97 LEU A O 1
ATOM 791 N N . VAL A 1 98 ? -3.637 -2.485 -2.155 1.00 93.62 98 VAL A N 1
ATOM 792 C CA . VAL A 1 98 ? -4.368 -1.218 -2.009 1.00 93.62 98 VAL A CA 1
ATOM 793 C C . VAL A 1 98 ? -5.527 -1.134 -2.987 1.00 93.62 98 VAL A C 1
ATOM 795 O O . VAL A 1 98 ? -6.619 -0.742 -2.582 1.00 93.62 98 VAL A O 1
ATOM 798 N N . ASP A 1 99 ? -5.299 -1.485 -4.251 1.00 93.00 99 ASP A N 1
ATOM 799 C CA . ASP A 1 99 ? -6.343 -1.478 -5.275 1.00 93.00 99 ASP A CA 1
ATOM 800 C C . ASP A 1 99 ? -7.477 -2.432 -4.893 1.00 93.00 99 ASP A C 1
ATOM 802 O O . ASP A 1 99 ? -8.630 -2.009 -4.816 1.00 93.00 99 ASP A O 1
ATOM 806 N N . LEU A 1 100 ? -7.135 -3.667 -4.516 1.00 95.19 100 LEU A N 1
ATOM 807 C CA . LEU A 1 100 ? -8.103 -4.662 -4.054 1.00 95.19 100 LEU A CA 1
ATOM 808 C C . LEU A 1 100 ? -8.915 -4.175 -2.841 1.00 95.19 100 LEU A C 1
ATOM 810 O O . LEU A 1 100 ? -10.130 -4.352 -2.781 1.00 95.19 100 LEU A O 1
ATOM 814 N N . LEU A 1 101 ? -8.265 -3.555 -1.854 1.00 95.62 101 LEU A N 1
ATOM 815 C CA . LEU A 1 101 ? -8.953 -3.044 -0.665 1.00 95.62 101 LEU A CA 1
ATOM 816 C C . LEU A 1 101 ? -9.851 -1.845 -1.000 1.00 95.62 101 LEU A C 1
ATOM 818 O O . LEU A 1 101 ? -10.947 -1.719 -0.452 1.00 95.62 101 LEU A O 1
ATOM 822 N N . LYS A 1 102 ? -9.440 -0.976 -1.926 1.00 94.56 102 LYS A N 1
ATOM 823 C CA . LYS A 1 102 ? -10.280 0.135 -2.399 1.00 94.56 102 LYS A CA 1
ATOM 824 C C . LYS A 1 102 ? -11.532 -0.353 -3.116 1.00 94.56 102 LYS A C 1
ATOM 826 O O . LYS A 1 102 ? -12.595 0.223 -2.902 1.00 94.56 102 LYS A O 1
ATOM 831 N N . GLU A 1 103 ? -11.435 -1.422 -3.903 1.00 95.19 103 GLU A N 1
ATOM 832 C CA . GLU A 1 103 ? -12.604 -2.075 -4.513 1.00 95.19 103 GLU A CA 1
ATOM 833 C C . GLU A 1 103 ? -13.591 -2.592 -3.453 1.00 95.19 103 GLU A C 1
ATOM 835 O O . GLU A 1 103 ? -14.801 -2.591 -3.670 1.00 95.19 103 GLU A O 1
ATOM 840 N N . GLN A 1 104 ? -13.092 -2.946 -2.265 1.00 96.62 104 GLN A N 1
ATOM 841 C CA . GLN A 1 104 ? -13.897 -3.337 -1.101 1.00 96.62 104 GLN A CA 1
ATOM 842 C C . GLN A 1 104 ? -14.370 -2.141 -0.249 1.00 96.62 104 GLN A C 1
ATOM 844 O O . GLN A 1 104 ? -14.951 -2.325 0.821 1.00 96.62 104 GLN A O 1
ATOM 849 N N . GLY A 1 105 ? -14.139 -0.906 -0.702 1.00 96.50 105 GLY A N 1
ATOM 850 C CA . GLY A 1 105 ? -14.593 0.319 -0.041 1.00 96.50 105 GLY A CA 1
ATOM 851 C C . GLY A 1 105 ? -13.662 0.852 1.049 1.00 96.50 105 GLY A C 1
ATOM 852 O O . GLY A 1 105 ? -14.033 1.798 1.750 1.00 96.50 105 GLY A O 1
ATOM 853 N N . TYR A 1 106 ? -12.457 0.293 1.205 1.00 96.62 106 TYR A N 1
ATOM 854 C CA . TYR A 1 106 ? -11.481 0.842 2.143 1.00 96.62 106 TYR A CA 1
ATOM 855 C C . TYR A 1 106 ? -11.052 2.249 1.723 1.00 96.62 106 TYR A C 1
ATOM 857 O O . TYR A 1 106 ? -10.805 2.538 0.549 1.00 96.62 106 TYR A O 1
ATOM 865 N N . ARG A 1 107 ? -10.917 3.135 2.712 1.00 93.75 107 ARG A N 1
ATOM 866 C CA . ARG A 1 107 ? -10.504 4.525 2.499 1.00 93.75 107 ARG A CA 1
ATOM 867 C C . ARG A 1 107 ? -9.006 4.651 2.712 1.00 93.75 107 ARG A C 1
ATOM 869 O O . ARG A 1 107 ? -8.515 4.403 3.811 1.00 93.75 107 ARG A O 1
ATOM 876 N N . GLU A 1 108 ? -8.289 5.064 1.676 1.00 91.12 108 GLU A N 1
ATOM 877 C CA . GLU A 1 108 ? -6.858 5.340 1.774 1.00 91.12 108 GLU A CA 1
ATOM 878 C C . GLU A 1 108 ? -6.605 6.697 2.441 1.00 91.12 108 GLU A C 1
ATOM 880 O O . GLU A 1 108 ? -7.178 7.721 2.063 1.00 91.12 108 GLU A O 1
ATOM 885 N N . TRP A 1 109 ? -5.684 6.709 3.399 1.00 85.25 109 TRP A N 1
ATOM 886 C CA . TRP A 1 109 ? -5.074 7.913 3.935 1.00 85.25 109 TRP A CA 1
ATOM 887 C C . TRP A 1 109 ? -3.647 8.044 3.408 1.00 85.25 109 TRP A C 1
ATOM 889 O O . TRP A 1 109 ? -2.747 7.290 3.782 1.00 85.25 109 TRP A O 1
ATOM 899 N N . VAL A 1 110 ? -3.437 9.038 2.545 1.00 66.88 110 VAL A N 1
ATOM 900 C CA . VAL A 1 110 ? -2.140 9.276 1.905 1.00 66.88 110 VAL A CA 1
ATOM 901 C C . VAL A 1 110 ? -1.245 10.093 2.840 1.00 66.88 110 VAL A C 1
ATOM 903 O O . VAL A 1 110 ? -1.326 11.320 2.906 1.00 66.88 110 VAL A O 1
ATOM 906 N N . GLY A 1 111 ? -0.376 9.401 3.580 1.00 63.66 111 GLY A N 1
ATOM 907 C CA . GLY A 1 111 ? 0.724 9.994 4.344 1.00 63.66 111 GLY A CA 1
ATOM 908 C C . GLY A 1 111 ? 2.038 10.019 3.552 1.00 63.66 111 GLY A C 1
ATOM 909 O O . GLY A 1 111 ? 2.157 9.425 2.482 1.00 63.66 111 GLY A O 1
ATOM 910 N N . LYS A 1 112 ? 3.078 10.686 4.076 1.00 57.00 112 LYS A N 1
ATOM 911 C CA . LYS A 1 112 ? 4.425 10.648 3.473 1.00 57.00 112 LYS A CA 1
ATOM 912 C C . LYS A 1 112 ? 4.974 9.212 3.481 1.00 57.00 112 LYS A C 1
ATOM 914 O O . LYS A 1 112 ? 5.516 8.771 4.488 1.00 57.00 112 LYS A O 1
ATOM 919 N N . GLY A 1 113 ? 4.863 8.511 2.352 1.00 62.59 113 GLY A N 1
ATOM 920 C CA . GLY A 1 113 ? 5.505 7.211 2.120 1.00 62.59 113 GLY A CA 1
ATOM 921 C C . GLY A 1 113 ? 4.947 6.039 2.935 1.00 62.59 113 GLY A C 1
ATOM 922 O O . GLY A 1 113 ? 5.614 5.013 3.017 1.00 62.59 113 GLY A O 1
ATOM 923 N N . ARG A 1 114 ? 3.762 6.192 3.535 1.00 76.31 114 ARG A N 1
ATOM 924 C CA . ARG A 1 114 ? 3.037 5.133 4.250 1.00 76.31 114 ARG A CA 1
ATOM 925 C C . ARG A 1 114 ? 1.670 4.968 3.619 1.00 76.31 114 ARG A C 1
ATOM 927 O O . ARG A 1 114 ? 1.028 5.974 3.304 1.00 76.31 114 ARG A O 1
ATOM 934 N N . THR A 1 115 ? 1.258 3.722 3.452 1.00 89.62 115 THR A N 1
ATOM 935 C CA . THR A 1 115 ? -0.022 3.394 2.847 1.00 89.62 115 THR A CA 1
ATOM 936 C C . THR A 1 115 ? -0.943 2.870 3.926 1.00 89.62 115 THR A C 1
ATOM 938 O O . THR A 1 115 ? -0.865 1.707 4.312 1.00 89.62 115 THR A O 1
ATOM 941 N N . THR A 1 116 ? -1.800 3.753 4.426 1.00 94.06 116 THR A N 1
ATOM 942 C CA . THR A 1 116 ? -2.761 3.416 5.470 1.00 94.06 116 THR A CA 1
ATOM 943 C C . THR A 1 116 ? -4.158 3.330 4.878 1.00 94.06 116 THR A C 1
ATOM 945 O O . THR A 1 116 ? -4.595 4.260 4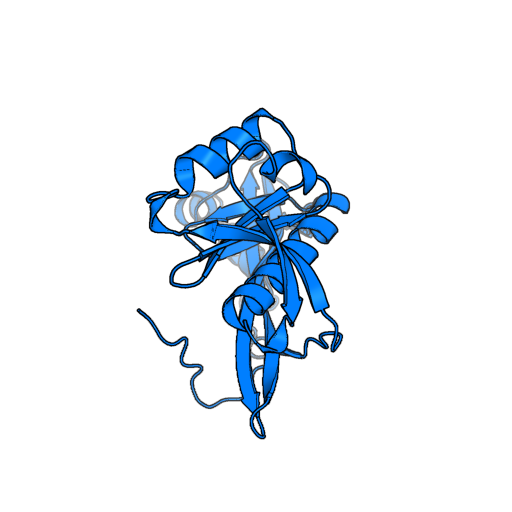.203 1.00 94.06 116 THR A O 1
ATOM 948 N N . LEU A 1 117 ? -4.871 2.241 5.146 1.00 95.62 117 LEU A N 1
ATOM 949 C CA . LEU A 1 117 ? -6.262 2.057 4.734 1.00 95.62 117 LEU A CA 1
ATOM 950 C C . LEU A 1 117 ? -7.152 1.839 5.951 1.00 95.62 117 LEU A C 1
ATOM 952 O O . LEU A 1 117 ? -6.780 1.090 6.847 1.00 95.62 117 LEU A O 1
ATOM 956 N N . TYR A 1 118 ? -8.334 2.445 5.961 1.00 96.38 118 TYR A N 1
ATOM 957 C CA . TYR A 1 118 ? -9.343 2.245 7.003 1.00 96.38 118 TYR A CA 1
ATOM 958 C C . TYR A 1 118 ? -10.551 1.497 6.458 1.00 96.38 118 TYR A C 1
ATOM 960 O O . TYR A 1 118 ? -10.927 1.680 5.297 1.00 96.38 118 TYR A O 1
ATOM 968 N N . GLU A 1 119 ? -11.167 0.685 7.315 1.00 97.06 119 GLU A N 1
ATOM 969 C CA . GLU A 1 119 ? -12.395 -0.042 6.997 1.00 97.06 119 GLU A CA 1
ATOM 970 C C . GLU A 1 119 ? -13.525 0.906 6.544 1.00 97.06 119 GLU A C 1
ATOM 972 O O . GLU A 1 119 ? -13.600 2.062 6.989 1.00 97.06 119 GLU A O 1
ATOM 977 N N . PRO A 1 120 ? -14.429 0.435 5.663 1.00 95.44 120 PRO A N 1
ATOM 978 C CA . PRO A 1 120 ? -15.538 1.246 5.160 1.00 95.44 120 PRO A CA 1
ATOM 979 C C . PRO A 1 120 ? -16.533 1.630 6.261 1.00 95.44 120 PRO A C 1
ATOM 981 O O . PRO A 1 120 ? -17.159 2.688 6.194 1.00 95.44 120 PRO A O 1
ATOM 984 N N . GLN A 1 121 ? -16.681 0.777 7.275 1.00 95.44 121 GLN A N 1
ATOM 985 C CA . GLN A 1 121 ? -17.599 0.962 8.393 1.00 95.44 121 GLN A CA 1
ATOM 986 C C . GLN A 1 121 ? -16.823 1.135 9.700 1.00 95.44 121 GLN A C 1
ATOM 988 O O . GLN A 1 121 ? -15.717 0.609 9.831 1.00 95.44 121 GLN A O 1
ATOM 993 N N . PRO A 1 122 ? -17.373 1.878 10.677 1.00 95.38 122 PRO A N 1
ATOM 994 C CA . PRO A 1 122 ? -16.748 1.979 11.983 1.00 95.38 122 PRO A CA 1
ATOM 995 C C . PRO A 1 122 ? -16.711 0.604 12.646 1.00 95.38 122 PRO A C 1
ATOM 997 O O . PRO A 1 122 ? -17.722 -0.094 12.705 1.00 95.38 122 PRO A O 1
ATOM 1000 N N . PHE A 1 123 ? -15.552 0.254 13.195 1.00 95.19 123 PHE A N 1
ATOM 1001 C CA . PHE A 1 123 ? -15.363 -0.971 13.960 1.00 95.19 123 PHE A CA 1
ATOM 1002 C C . PHE A 1 123 ? -16.230 -0.947 15.224 1.00 95.19 123 PHE A C 1
ATOM 1004 O O . PHE A 1 123 ? -16.932 -1.911 15.526 1.00 95.19 123 PHE A O 1
ATOM 1011 N N . ARG A 1 124 ? -16.217 0.186 15.944 1.00 95.19 124 ARG A N 1
ATOM 1012 C CA . ARG A 1 124 ? -17.078 0.462 17.106 1.00 95.19 124 ARG A CA 1
ATOM 1013 C C . ARG A 1 124 ? -17.381 1.952 17.241 1.00 95.19 124 ARG A C 1
ATOM 1015 O O . ARG A 1 124 ? -16.768 2.800 16.592 1.00 95.19 124 ARG A O 1
ATOM 1022 N N . GLN A 1 125 ? -18.335 2.266 18.109 1.00 93.62 125 GLN A N 1
ATOM 1023 C CA . GLN A 1 125 ? -18.603 3.628 18.561 1.00 93.62 125 GLN A CA 1
ATOM 1024 C C . GLN A 1 125 ? -18.089 3.822 19.990 1.00 93.62 125 GLN A C 1
ATOM 1026 O O . GLN A 1 125 ? -18.023 2.858 20.747 1.00 93.62 125 GLN A O 1
ATOM 1031 N N . ALA A 1 126 ? -17.747 5.062 20.338 1.00 90.94 126 ALA A N 1
ATOM 1032 C CA . ALA A 1 126 ? -17.333 5.461 21.683 1.00 90.94 126 ALA A CA 1
ATOM 1033 C C . ALA A 1 126 ? -18.044 6.751 22.119 1.00 90.94 126 ALA A C 1
ATOM 1035 O O . ALA A 1 126 ? -18.697 7.421 21.307 1.00 90.94 126 ALA A O 1
ATOM 1036 N N . ALA A 1 127 ? -17.907 7.115 23.396 1.00 89.50 127 ALA A N 1
ATOM 1037 C CA . ALA A 1 127 ? -18.466 8.324 23.991 1.00 89.50 127 ALA A CA 1
ATOM 1038 C C . ALA A 1 127 ? -19.982 8.445 23.768 1.00 89.50 127 ALA A C 1
ATOM 1040 O O . ALA A 1 127 ? -20.476 9.491 23.343 1.00 89.50 127 ALA A O 1
ATOM 1041 N N . GLN A 1 128 ? -20.718 7.355 24.019 1.00 87.25 128 GLN A N 1
ATOM 1042 C CA . GLN A 1 128 ? -22.174 7.276 23.812 1.00 87.25 128 GLN A CA 1
ATOM 1043 C C . GLN A 1 128 ? -22.592 7.591 22.361 1.00 87.25 128 GLN A C 1
ATOM 1045 O O . GLN A 1 128 ? -23.572 8.292 22.121 1.00 87.25 128 GLN A O 1
ATOM 1050 N N . GLY A 1 129 ? -21.819 7.112 21.383 1.00 87.50 129 GLY A N 1
ATOM 1051 C CA . GLY A 1 129 ? -22.120 7.284 19.958 1.00 87.50 129 GLY A CA 1
ATOM 1052 C C . GLY A 1 129 ? -21.617 8.592 19.347 1.00 87.50 129 GLY A C 1
ATOM 1053 O O . GLY A 1 129 ? -21.808 8.819 18.154 1.00 87.50 129 GLY A O 1
ATOM 1054 N N . ARG A 1 130 ? -20.944 9.454 20.121 1.00 89.88 130 ARG A N 1
ATOM 1055 C CA . ARG A 1 130 ? -20.360 10.702 19.594 1.00 89.88 130 ARG A CA 1
ATOM 1056 C C . ARG A 1 130 ? -19.166 10.447 18.684 1.00 89.88 130 ARG A C 1
ATOM 1058 O O . ARG A 1 130 ? -18.905 11.258 17.796 1.00 89.88 130 ARG A O 1
ATOM 1065 N N . PHE A 1 131 ? -18.453 9.344 18.910 1.00 93.62 131 PHE A N 1
ATOM 1066 C CA . PHE A 1 131 ? -17.265 8.982 18.149 1.00 93.62 131 PHE A CA 1
ATOM 1067 C C . PHE A 1 131 ? -17.450 7.676 17.398 1.00 93.62 131 PHE A C 1
ATOM 1069 O O . PHE A 1 131 ? -18.014 6.711 17.912 1.00 93.62 131 PHE A O 1
ATOM 1076 N N . ARG A 1 132 ? -16.898 7.643 16.190 1.00 95.81 132 ARG A N 1
ATOM 1077 C CA . ARG A 1 132 ? -16.754 6.459 15.352 1.00 95.81 132 ARG A CA 1
ATOM 1078 C C . ARG A 1 132 ? -15.286 6.067 15.326 1.00 95.81 132 ARG A C 1
ATOM 1080 O O . ARG A 1 132 ? -14.441 6.876 14.946 1.00 95.81 132 ARG A O 1
ATOM 1087 N N . VAL A 1 133 ? -14.995 4.843 15.742 1.00 95.69 133 VAL A N 1
ATOM 1088 C CA . VAL A 1 133 ? -13.645 4.282 15.786 1.00 95.69 133 VAL A CA 1
ATOM 1089 C C . VAL A 1 133 ? -13.506 3.313 14.621 1.00 95.69 133 VAL A C 1
ATOM 1091 O O . VAL A 1 133 ? -14.205 2.303 14.557 1.00 95.69 133 VAL A O 1
ATOM 1094 N N . PHE A 1 134 ? -12.628 3.636 13.682 1.00 96.50 134 PHE A N 1
ATOM 1095 C CA . PHE A 1 134 ? -12.327 2.838 12.502 1.00 96.50 134 PHE A CA 1
ATOM 1096 C C . PHE A 1 134 ? -11.025 2.085 12.718 1.00 96.50 134 PHE A C 1
ATOM 1098 O O . PHE A 1 134 ? -10.002 2.689 13.056 1.00 96.50 134 PHE A O 1
ATOM 1105 N N . ARG A 1 135 ? -11.061 0.777 12.474 1.00 96.19 135 ARG A N 1
ATOM 1106 C CA . ARG A 1 135 ? -9.850 -0.024 12.355 1.00 96.19 135 ARG A CA 1
ATOM 1107 C C . ARG A 1 135 ? -9.220 0.237 10.992 1.00 96.19 135 ARG A C 1
ATOM 1109 O O . ARG A 1 135 ? -9.916 0.394 9.987 1.00 96.19 135 ARG A O 1
ATOM 1116 N N . GLY A 1 136 ? -7.902 0.315 10.969 1.00 95.12 136 GLY A N 1
ATOM 1117 C CA . GLY A 1 136 ? -7.124 0.480 9.758 1.00 95.12 136 GLY A CA 1
ATOM 1118 C C . GLY A 1 136 ? -5.845 -0.332 9.781 1.00 95.12 136 GLY A C 1
ATOM 1119 O O . GLY A 1 136 ? -5.482 -0.946 10.783 1.00 95.12 136 GLY A O 1
ATOM 1120 N N . TYR A 1 137 ? -5.163 -0.306 8.647 1.00 94.44 137 TYR A N 1
ATOM 1121 C 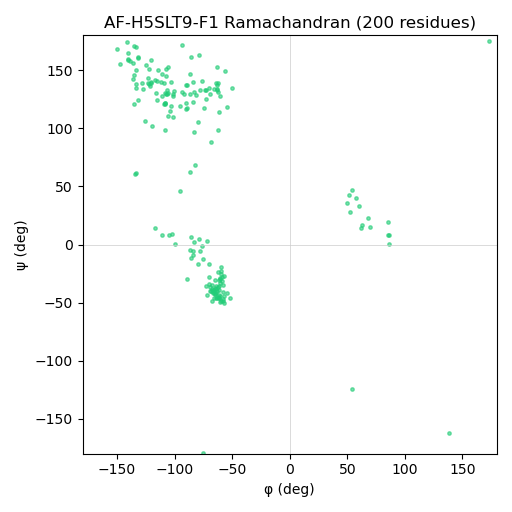CA . TYR A 1 137 ? -3.987 -1.106 8.365 1.00 94.44 137 TYR A CA 1
ATOM 1122 C C . TYR A 1 137 ? -2.936 -0.222 7.710 1.00 94.44 137 TYR A C 1
ATOM 1124 O O . TYR A 1 137 ? -3.197 0.370 6.662 1.00 94.44 137 TYR A O 1
ATOM 1132 N N . ASP A 1 138 ? -1.762 -0.121 8.325 1.00 92.94 138 ASP A N 1
ATOM 1133 C CA . ASP A 1 138 ? -0.580 0.436 7.682 1.00 92.94 138 ASP A CA 1
ATOM 1134 C C . ASP A 1 138 ? 0.196 -0.684 6.991 1.00 92.94 138 ASP A C 1
ATOM 1136 O O . ASP A 1 138 ? 0.676 -1.625 7.628 1.00 92.94 138 ASP A O 1
ATOM 1140 N N . LEU A 1 139 ? 0.281 -0.583 5.669 1.00 92.56 139 LEU A N 1
ATOM 1141 C CA . LEU A 1 139 ? 0.849 -1.602 4.804 1.00 92.56 139 LEU A CA 1
ATOM 1142 C C . LEU A 1 139 ? 2.259 -1.206 4.388 1.00 92.56 139 LEU A C 1
ATOM 1144 O O . LEU A 1 139 ? 2.492 -0.121 3.843 1.00 92.56 139 LEU A O 1
ATOM 1148 N N . ARG A 1 140 ? 3.209 -2.117 4.592 1.00 91.00 140 ARG A N 1
ATOM 1149 C CA . ARG A 1 140 ? 4.589 -1.956 4.123 1.00 91.00 140 ARG A CA 1
ATOM 1150 C C . ARG A 1 140 ? 5.067 -3.253 3.497 1.00 91.00 140 ARG A C 1
ATOM 1152 O O . ARG A 1 140 ? 4.723 -4.332 3.950 1.00 91.00 140 ARG A O 1
ATOM 1159 N N . SER A 1 141 ? 5.899 -3.159 2.475 1.00 91.62 141 SER A N 1
ATOM 1160 C CA . SER A 1 141 ? 6.555 -4.321 1.876 1.00 91.62 141 SER A CA 1
ATOM 1161 C C . SER A 1 141 ? 8.049 -4.277 2.141 1.00 91.62 141 SER A C 1
ATOM 1163 O O . SER A 1 141 ? 8.669 -3.224 1.972 1.00 91.62 141 SER A O 1
ATOM 1165 N N . ILE A 1 142 ? 8.627 -5.430 2.434 1.00 91.69 142 ILE A N 1
ATOM 1166 C CA . ILE A 1 142 ? 10.068 -5.641 2.521 1.00 91.69 142 ILE A CA 1
ATOM 1167 C C . ILE A 1 142 ? 10.496 -6.702 1.513 1.00 91.69 142 ILE A C 1
ATOM 1169 O O . ILE A 1 142 ? 9.698 -7.533 1.074 1.00 91.69 142 ILE A O 1
ATOM 1173 N N . HIS A 1 143 ? 11.776 -6.686 1.169 1.00 92.81 143 HIS A N 1
ATOM 1174 C CA . HIS A 1 143 ? 12.430 -7.811 0.523 1.00 92.81 143 HIS A CA 1
ATOM 1175 C C . HIS A 1 143 ? 13.760 -8.086 1.213 1.00 92.81 143 HIS A C 1
ATOM 1177 O O . HIS A 1 143 ? 14.405 -7.172 1.732 1.00 92.81 143 HIS A O 1
ATOM 1183 N N . TRP A 1 144 ? 14.174 -9.343 1.200 1.00 92.06 144 TRP A N 1
ATOM 1184 C CA . TRP A 1 144 ? 15.478 -9.783 1.682 1.00 92.06 144 TRP A CA 1
ATOM 1185 C C . TRP A 1 144 ? 16.022 -10.857 0.749 1.00 92.06 144 TRP A C 1
ATOM 1187 O O . TRP A 1 144 ? 15.273 -11.478 0.002 1.00 92.06 144 TRP A O 1
ATOM 1197 N N . TRP A 1 145 ? 17.330 -11.076 0.778 1.00 90.50 145 TRP A N 1
ATOM 1198 C CA . TRP A 1 145 ? 17.968 -12.096 -0.047 1.00 90.50 145 TRP A CA 1
ATOM 1199 C C . TRP A 1 145 ? 18.093 -13.400 0.733 1.00 90.50 145 TRP A C 1
ATOM 1201 O O . TRP A 1 145 ? 18.580 -13.407 1.864 1.00 90.50 145 TRP A O 1
ATOM 1211 N N . LYS A 1 146 ? 17.678 -14.504 0.115 1.00 87.94 146 LYS A N 1
ATOM 1212 C CA . LYS A 1 146 ? 17.889 -15.869 0.598 1.00 87.94 146 LYS A CA 1
ATOM 1213 C C . LYS A 1 146 ? 18.419 -16.695 -0.569 1.00 87.94 146 LYS A C 1
ATOM 1215 O O . LYS A 1 146 ? 17.798 -16.709 -1.621 1.00 87.94 146 LYS A O 1
ATOM 1220 N N . GLU A 1 147 ? 19.572 -17.342 -0.403 1.00 88.62 147 GLU A N 1
ATOM 1221 C CA . GLU A 1 147 ? 20.147 -18.236 -1.431 1.00 88.62 147 GLU A CA 1
ATOM 1222 C C . GLU A 1 147 ? 20.249 -17.580 -2.831 1.00 88.62 147 GLU A C 1
ATOM 1224 O O . GLU A 1 147 ? 19.938 -18.190 -3.847 1.00 88.62 147 GLU A O 1
ATOM 1229 N N . ASN A 1 148 ? 20.679 -16.311 -2.890 1.00 87.44 148 ASN A N 1
ATOM 1230 C CA . ASN A 1 148 ? 20.768 -15.498 -4.118 1.00 87.44 148 ASN A CA 1
ATOM 1231 C C . ASN A 1 148 ? 19.437 -15.225 -4.842 1.00 87.44 148 ASN A C 1
ATOM 1233 O O . ASN A 1 148 ? 19.448 -14.772 -5.984 1.00 87.44 148 ASN A O 1
ATOM 1237 N N . GLN A 1 149 ? 18.298 -15.423 -4.180 1.00 89.88 149 GLN A N 1
ATOM 1238 C CA . GLN A 1 149 ? 16.987 -15.013 -4.678 1.00 89.88 149 GLN A CA 1
ATOM 1239 C C . GLN A 1 149 ? 16.321 -14.033 -3.702 1.00 89.88 149 GLN A C 1
ATOM 1241 O O . GLN A 1 149 ? 16.415 -14.213 -2.481 1.00 89.88 149 GLN A O 1
ATOM 1246 N N . PRO A 1 150 ? 15.649 -12.975 -4.189 1.00 93.06 150 PRO A N 1
ATOM 1247 C CA . PRO A 1 150 ? 14.861 -12.125 -3.318 1.00 93.06 150 PRO A CA 1
ATOM 1248 C C . PRO A 1 150 ? 13.615 -12.874 -2.834 1.00 93.06 150 PRO A C 1
ATOM 1250 O O . PRO A 1 150 ? 12.896 -13.514 -3.596 1.00 93.06 150 PRO A O 1
ATOM 1253 N N . SER A 1 151 ? 13.360 -12.766 -1.540 1.00 94.38 151 SER A N 1
ATOM 1254 C CA . SER A 1 151 ? 12.117 -13.138 -0.874 1.00 94.38 151 SER A CA 1
ATOM 1255 C C . SER A 1 151 ? 11.372 -11.868 -0.475 1.00 94.38 151 SER A C 1
ATOM 1257 O O . SER A 1 151 ? 11.997 -10.837 -0.216 1.00 94.38 151 SER A O 1
ATOM 1259 N N . PHE A 1 152 ? 10.043 -11.939 -0.415 1.00 94.50 152 PHE A N 1
ATOM 1260 C CA . PHE A 1 152 ? 9.182 -10.781 -0.190 1.00 94.50 152 PHE A CA 1
ATOM 1261 C C . PHE A 1 152 ? 8.287 -10.983 1.027 1.00 94.50 152 PHE A C 1
ATOM 1263 O O . PHE A 1 152 ? 7.789 -12.082 1.283 1.00 94.50 152 PHE A O 1
ATOM 1270 N N . GLY A 1 153 ? 8.066 -9.900 1.767 1.00 94.25 153 GLY A N 1
ATOM 1271 C CA . GLY A 1 153 ? 7.199 -9.888 2.936 1.00 94.25 153 GLY A CA 1
ATOM 1272 C C . GLY A 1 153 ? 6.309 -8.657 2.949 1.00 94.25 153 GLY A C 1
ATOM 1273 O O . GLY A 1 153 ? 6.745 -7.564 2.584 1.00 94.25 153 GLY A O 1
ATOM 1274 N N . LEU A 1 154 ? 5.071 -8.841 3.386 1.00 94.69 154 LEU A N 1
ATOM 1275 C CA . LEU A 1 154 ? 4.121 -7.780 3.676 1.00 94.69 154 LEU A CA 1
ATOM 1276 C C . LEU A 1 154 ? 4.043 -7.606 5.194 1.00 94.69 154 LEU A C 1
ATOM 1278 O O . LEU A 1 154 ? 3.668 -8.531 5.905 1.00 94.69 154 LEU A O 1
ATOM 1282 N N . ILE A 1 155 ? 4.395 -6.423 5.677 1.00 92.31 155 ILE A N 1
ATOM 1283 C CA . ILE A 1 155 ? 4.147 -5.980 7.046 1.00 92.31 155 ILE A CA 1
ATOM 1284 C C . ILE A 1 155 ? 2.751 -5.358 7.093 1.00 92.31 155 ILE A C 1
ATOM 1286 O O . ILE A 1 155 ? 2.443 -4.473 6.286 1.00 92.31 155 ILE A O 1
ATOM 1290 N N . VAL A 1 156 ? 1.939 -5.789 8.055 1.00 93.38 156 VAL A N 1
ATOM 1291 C CA . VAL A 1 156 ? 0.598 -5.247 8.303 1.00 93.38 156 VAL A CA 1
ATOM 1292 C C . VAL A 1 156 ? 0.494 -4.804 9.756 1.00 93.38 156 VAL A C 1
ATOM 1294 O O . VAL A 1 156 ? 0.378 -5.637 10.651 1.00 93.38 156 VAL A O 1
ATOM 1297 N N . ASP A 1 157 ? 0.499 -3.493 9.992 1.00 92.00 157 ASP A N 1
ATOM 1298 C CA . ASP A 1 157 ? 0.291 -2.935 11.330 1.00 92.00 157 ASP A CA 1
ATOM 1299 C C . ASP A 1 157 ? -1.148 -2.447 11.489 1.00 92.00 157 ASP A C 1
ATOM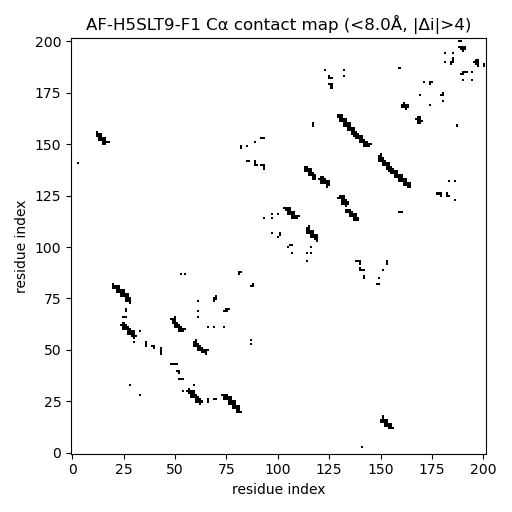 1301 O O . ASP A 1 157 ? -1.654 -1.705 10.646 1.00 92.00 157 ASP A O 1
ATOM 1305 N N . ILE A 1 158 ? -1.806 -2.817 12.589 1.00 91.81 158 ILE A N 1
ATOM 1306 C CA . ILE A 1 158 ? -3.124 -2.273 12.924 1.00 91.81 158 ILE A CA 1
ATOM 1307 C C . ILE A 1 158 ? -2.949 -0.826 13.388 1.00 91.81 158 ILE A C 1
ATOM 1309 O O . ILE A 1 158 ? -2.101 -0.507 14.219 1.00 91.81 158 ILE A O 1
ATOM 1313 N N . CYS A 1 159 ? -3.778 0.062 12.857 1.00 91.88 159 CYS A N 1
ATOM 1314 C CA . CYS A 1 159 ? -3.870 1.447 13.289 1.00 91.88 159 CYS A CA 1
ATOM 1315 C C . CYS A 1 159 ? -5.337 1.857 13.424 1.00 91.88 159 CYS A C 1
ATOM 1317 O O . CYS A 1 159 ? -6.245 1.123 13.035 1.00 91.88 159 CYS A O 1
ATOM 1319 N N . TRP A 1 160 ? -5.578 3.037 13.990 1.00 93.75 160 TRP A N 1
ATOM 1320 C CA . TRP A 1 160 ? -6.925 3.482 14.322 1.00 93.75 160 TRP A CA 1
ATOM 1321 C C . TRP A 1 160 ? -7.166 4.917 13.869 1.00 93.75 160 TRP A C 1
ATOM 1323 O O . TRP A 1 160 ? -6.323 5.803 14.037 1.00 93.75 160 TRP A O 1
ATOM 1333 N N . GLU A 1 161 ? -8.351 5.150 13.319 1.00 94.38 161 GLU A N 1
ATOM 1334 C CA . GLU A 1 161 ? -8.872 6.480 13.033 1.00 94.38 161 GLU A CA 1
ATOM 1335 C C . GLU A 1 161 ? -10.121 6.717 13.873 1.00 94.38 161 GLU A C 1
ATOM 1337 O O . GLU A 1 161 ? -11.034 5.899 13.907 1.00 94.38 161 GLU A O 1
ATOM 1342 N N . ILE A 1 162 ? -10.164 7.856 14.554 1.00 94.94 162 ILE A N 1
ATOM 1343 C CA . ILE A 1 162 ? -11.290 8.245 15.397 1.00 94.94 162 ILE A CA 1
ATOM 1344 C C . ILE A 1 162 ? -11.901 9.484 14.767 1.00 94.94 162 ILE A C 1
ATOM 1346 O O . ILE A 1 162 ? -11.196 10.464 14.521 1.00 94.94 162 ILE A O 1
ATOM 1350 N N . GLN A 1 163 ? -13.196 9.428 14.479 1.00 95.19 163 GLN A N 1
ATOM 1351 C CA . GLN A 1 163 ? -13.945 10.523 13.877 1.00 95.19 163 GLN A CA 1
ATOM 1352 C C . GLN A 1 163 ? -15.118 10.935 14.761 1.00 95.19 163 GLN A C 1
ATOM 1354 O O . GLN A 1 163 ? -15.704 10.102 15.452 1.00 95.19 163 GLN A O 1
ATOM 1359 N N . ASP A 1 164 ? -15.508 12.203 14.688 1.00 92.94 164 ASP A N 1
ATOM 1360 C CA . ASP A 1 164 ? -16.781 12.663 15.235 1.00 92.94 164 ASP A CA 1
ATOM 1361 C C . ASP A 1 164 ? -17.983 12.262 14.347 1.00 92.94 164 ASP A C 1
ATOM 1363 O O . ASP A 1 164 ? -17.861 11.615 13.292 1.00 92.94 164 ASP A O 1
ATOM 1367 N N . ALA A 1 165 ? -19.179 12.667 14.775 1.00 88.25 165 ALA A N 1
ATOM 1368 C CA . ALA A 1 165 ? -20.421 12.463 14.032 1.00 88.25 165 ALA A CA 1
ATOM 1369 C C . ALA A 1 165 ? -20.410 13.105 12.628 1.00 88.25 165 ALA A C 1
ATOM 1371 O O . ALA A 1 165 ? -21.043 12.580 11.714 1.00 88.25 165 ALA A O 1
ATOM 1372 N N . ASN A 1 166 ? -19.643 14.180 12.427 1.00 90.12 166 ASN A N 1
ATOM 1373 C CA . ASN A 1 166 ? -19.515 14.881 11.147 1.00 90.12 166 ASN A CA 1
ATOM 1374 C C . ASN A 1 166 ? -18.431 14.275 10.238 1.00 90.12 166 ASN A C 1
ATOM 1376 O O . ASN A 1 166 ? -18.270 14.705 9.099 1.00 90.12 166 ASN A O 1
ATOM 1380 N N . GLY A 1 167 ? -17.687 13.276 10.721 1.00 89.19 167 GLY A N 1
ATOM 1381 C CA . GLY A 1 167 ? -16.596 12.637 9.982 1.00 89.19 167 GLY A CA 1
ATOM 1382 C C . GLY A 1 167 ? -15.259 13.365 10.116 1.00 89.19 167 GLY A C 1
ATOM 1383 O O . GLY A 1 167 ? -14.295 13.010 9.440 1.00 89.19 167 GLY A O 1
ATOM 1384 N N . LYS A 1 168 ? -15.164 14.368 10.998 1.00 92.00 168 LYS A N 1
ATOM 1385 C CA . LYS A 1 168 ? -13.897 15.028 11.304 1.00 92.00 168 LYS A CA 1
ATOM 1386 C C . LYS A 1 168 ? -13.039 14.076 12.131 1.00 92.00 168 LYS A C 1
ATOM 1388 O O . LYS A 1 168 ? -13.454 13.635 13.202 1.00 92.00 168 LYS A O 1
ATOM 1393 N N . ARG A 1 169 ? -11.819 13.805 11.662 1.00 91.44 169 ARG A N 1
ATOM 1394 C CA . ARG A 1 169 ? -10.812 13.072 12.437 1.00 91.44 169 ARG A CA 1
ATOM 1395 C C . ARG A 1 169 ? -10.431 13.857 13.692 1.00 91.44 169 ARG A C 1
ATOM 1397 O O . ARG A 1 169 ? -10.157 15.053 13.614 1.00 91.44 169 ARG A O 1
ATOM 1404 N N . LEU A 1 170 ? -10.384 13.164 14.822 1.00 91.12 170 LEU A N 1
ATOM 1405 C CA . LEU A 1 170 ? -10.057 13.729 16.124 1.00 91.12 170 LEU A CA 1
ATOM 1406 C C . LEU A 1 170 ? -8.627 13.374 16.531 1.00 91.12 170 LEU A C 1
ATOM 1408 O O . LEU A 1 170 ? -8.153 12.256 16.324 1.00 91.12 170 LEU A O 1
ATOM 1412 N N . SER A 1 171 ? -7.947 14.345 17.126 1.00 87.88 171 SER A N 1
ATOM 1413 C CA . SER A 1 171 ? -6.662 14.178 17.802 1.00 87.88 171 SER A CA 1
ATOM 1414 C C . SER A 1 171 ? -6.850 13.735 19.257 1.00 87.88 171 SER A C 1
ATOM 1416 O O . SER A 1 171 ? -7.913 13.931 19.847 1.00 87.88 171 SER A O 1
ATOM 1418 N N . SER A 1 172 ? -5.808 13.175 19.879 1.00 85.56 172 SER A N 1
ATOM 1419 C CA . SER A 1 172 ? -5.866 12.744 21.285 1.00 85.56 172 SER A CA 1
ATOM 1420 C C . SER A 1 172 ? -6.309 13.856 22.253 1.00 85.56 172 SER A C 1
ATOM 1422 O O . SER A 1 172 ? -7.146 13.571 23.109 1.00 85.56 172 SER A O 1
ATOM 1424 N N . PRO A 1 173 ? -5.851 15.123 22.125 1.00 86.69 173 PRO A N 1
ATOM 1425 C CA . PRO A 1 173 ? -6.362 16.216 22.954 1.00 86.69 173 PRO A CA 1
ATOM 1426 C C . PRO A 1 173 ? -7.863 16.475 22.771 1.00 86.69 173 PRO A C 1
ATOM 1428 O O . PRO A 1 173 ? -8.558 16.725 23.752 1.00 86.69 173 PRO A O 1
ATOM 1431 N N . GLU A 1 174 ? -8.377 16.392 21.541 1.00 86.50 174 GLU A N 1
ATOM 1432 C CA . GLU A 1 174 ? -9.810 16.566 21.263 1.00 86.50 174 GLU A CA 1
ATOM 1433 C C . GLU A 1 174 ? -10.633 15.421 21.855 1.00 86.50 174 GLU A C 1
ATOM 1435 O O . GLU A 1 174 ? -11.696 15.662 22.411 1.00 86.50 174 GLU A O 1
ATOM 1440 N N . ILE A 1 175 ? -10.130 14.186 21.803 1.00 86.75 175 ILE A N 1
ATOM 1441 C CA . ILE A 1 175 ? -10.783 13.019 22.410 1.00 86.75 175 ILE A CA 1
ATOM 1442 C C . ILE A 1 175 ? -10.801 13.131 23.941 1.00 86.75 175 ILE A C 1
ATOM 1444 O O . ILE A 1 175 ? -11.813 12.829 24.581 1.00 86.75 175 ILE A O 1
ATOM 1448 N N . ALA A 1 176 ? -9.693 13.581 24.540 1.00 84.75 176 ALA A N 1
ATOM 1449 C CA . ALA A 1 176 ? -9.545 13.701 25.988 1.00 84.75 176 ALA A CA 1
ATOM 1450 C C . ALA A 1 176 ? -10.596 14.629 26.619 1.00 84.75 176 ALA A C 1
ATOM 1452 O O . ALA A 1 176 ? -11.059 14.353 27.723 1.00 84.75 176 ALA A O 1
ATOM 1453 N N . GLN A 1 177 ? -11.051 15.660 25.897 1.00 85.50 177 GLN A N 1
ATOM 1454 C CA . GLN A 1 177 ? -12.115 16.572 26.350 1.00 85.50 177 GLN A CA 1
ATOM 1455 C C . GLN A 1 177 ? -13.452 15.868 26.640 1.00 85.50 177 GLN A C 1
ATOM 1457 O O . GLN A 1 177 ? -14.287 16.408 27.361 1.00 85.50 177 GLN A O 1
ATOM 1462 N N . TYR A 1 178 ? -13.658 14.660 26.108 1.00 81.50 178 TYR A N 1
ATOM 1463 C CA . TYR A 1 178 ? -14.896 13.894 26.250 1.00 81.50 178 TYR A CA 1
ATOM 1464 C C . TYR A 1 178 ? -14.774 12.735 27.245 1.00 81.50 178 TYR A C 1
ATOM 1466 O O . TYR A 1 178 ? -15.689 11.919 27.331 1.00 81.50 178 TYR A O 1
ATOM 1474 N N . ASN A 1 179 ? -13.660 12.640 27.987 1.00 82.88 179 ASN A N 1
ATOM 1475 C CA . ASN A 1 179 ? -13.373 11.550 28.931 1.00 82.88 179 ASN A CA 1
ATOM 1476 C C . ASN A 1 179 ? -13.500 10.138 28.316 1.00 82.88 179 ASN A C 1
ATOM 1478 O O . ASN A 1 179 ? -13.776 9.170 29.018 1.00 82.88 179 ASN A O 1
ATOM 1482 N N . ALA A 1 180 ? -13.276 10.011 27.004 1.00 85.62 180 ALA A N 1
ATOM 1483 C CA . ALA A 1 180 ? -13.493 8.773 26.250 1.00 85.62 180 ALA A CA 1
ATOM 1484 C C . ALA A 1 180 ? -12.209 7.969 25.983 1.00 85.62 180 ALA A C 1
ATOM 1486 O O . ALA A 1 180 ? -12.258 6.921 25.344 1.00 85.62 180 ALA A O 1
ATOM 1487 N N . MET A 1 181 ? -11.051 8.444 26.457 1.00 85.94 181 MET A N 1
ATOM 1488 C CA . MET A 1 181 ? -9.749 7.821 26.177 1.00 85.94 181 MET A CA 1
ATOM 1489 C C . MET A 1 181 ? -9.682 6.360 26.638 1.00 85.94 181 MET A C 1
ATOM 1491 O O . MET A 1 181 ? -9.167 5.518 25.914 1.00 85.94 181 MET A O 1
ATOM 1495 N N . ALA A 1 182 ? -10.235 6.047 27.813 1.00 85.69 182 ALA A N 1
ATOM 1496 C CA . ALA A 1 182 ? -10.239 4.686 28.347 1.00 85.69 182 ALA A CA 1
ATOM 1497 C C . ALA A 1 182 ? -11.132 3.734 27.533 1.00 85.69 182 ALA A C 1
ATOM 1499 O O . ALA A 1 182 ? -10.751 2.595 27.283 1.00 85.69 182 ALA A O 1
ATOM 1500 N N . GLU A 1 183 ? -12.302 4.206 27.095 1.00 88.25 183 GLU A N 1
ATOM 1501 C CA . GLU A 1 183 ? -13.210 3.440 26.234 1.00 88.25 183 GLU A CA 1
ATOM 1502 C C . GLU A 1 183 ? -12.566 3.173 24.868 1.00 88.25 183 GLU A C 1
ATOM 1504 O O . GLU A 1 183 ? -12.608 2.053 24.368 1.00 88.25 183 GLU A O 1
ATOM 1509 N N . ILE A 1 184 ? -11.900 4.177 24.295 1.00 88.81 184 ILE A N 1
ATOM 1510 C CA . ILE A 1 184 ? -11.170 4.037 23.032 1.00 88.81 184 ILE A CA 1
ATOM 1511 C C . ILE A 1 184 ? -10.012 3.047 23.173 1.00 88.81 184 ILE A C 1
ATOM 1513 O O . ILE A 1 184 ? -9.915 2.146 22.351 1.00 88.81 184 ILE A O 1
ATOM 1517 N N . ALA A 1 185 ? -9.204 3.134 24.231 1.00 86.25 185 ALA A N 1
ATOM 1518 C CA . ALA A 1 185 ? -8.118 2.183 24.476 1.00 86.25 185 ALA A CA 1
ATOM 1519 C C . ALA A 1 185 ? -8.628 0.737 24.643 1.00 86.25 185 ALA A C 1
ATOM 1521 O O . ALA A 1 185 ? -7.976 -0.209 24.210 1.00 86.25 185 ALA A O 1
ATOM 1522 N N . GLN A 1 186 ? -9.823 0.543 25.214 1.00 88.06 186 GLN A N 1
ATOM 1523 C CA . GLN A 1 186 ? -10.465 -0.776 25.259 1.00 88.06 186 GLN A CA 1
ATOM 1524 C C . GLN A 1 186 ? -10.923 -1.254 23.874 1.00 88.06 186 GLN A C 1
ATOM 1526 O O . GLN A 1 186 ? -10.768 -2.428 23.551 1.00 88.06 186 GLN A O 1
ATOM 1531 N N . ILE A 1 187 ? -11.472 -0.365 23.035 1.00 88.75 187 ILE A N 1
ATOM 1532 C CA . ILE A 1 187 ? -11.832 -0.686 21.640 1.00 88.75 187 ILE A CA 1
ATOM 1533 C C . ILE A 1 187 ? -10.591 -1.065 20.825 1.00 88.75 187 ILE A C 1
ATOM 1535 O O . ILE A 1 187 ? -10.670 -1.952 19.981 1.00 88.75 187 ILE A O 1
ATOM 1539 N N . GLN A 1 188 ? -9.468 -0.402 21.094 1.00 89.38 188 GLN A N 1
ATOM 1540 C CA . GLN A 1 188 ? -8.170 -0.650 20.467 1.00 89.38 188 GLN A CA 1
ATOM 1541 C C . GLN A 1 188 ? -7.466 -1.902 21.003 1.00 89.38 188 GLN A C 1
ATOM 1543 O O . GLN A 1 188 ? -6.377 -2.224 20.540 1.00 89.38 188 GLN A O 1
ATOM 1548 N N . GLU A 1 189 ? -8.085 -2.591 21.967 1.00 85.25 189 GLU A N 1
ATOM 1549 C CA . GLU A 1 189 ? -7.548 -3.761 22.668 1.00 85.25 189 GLU A CA 1
ATOM 1550 C C . GLU A 1 189 ? -6.256 -3.482 23.458 1.00 85.25 189 GLU A C 1
ATOM 1552 O O . GLU A 1 189 ? -5.609 -4.413 23.935 1.00 85.25 189 GLU A O 1
ATOM 1557 N N . GLU A 1 190 ? -5.920 -2.207 23.682 1.00 82.25 190 GLU A N 1
ATOM 1558 C CA . GLU A 1 190 ? -4.805 -1.779 24.534 1.00 82.25 190 GLU A CA 1
ATOM 1559 C C . GLU A 1 190 ? -5.132 -2.002 26.017 1.00 82.25 190 GLU A C 1
ATOM 1561 O O . GLU A 1 190 ? -4.262 -2.378 26.806 1.00 82.25 190 GLU A O 1
ATOM 1566 N N . PHE A 1 191 ? -6.399 -1.802 26.405 1.00 83.31 191 PHE A N 1
ATOM 1567 C CA . PHE A 1 191 ? -6.891 -2.017 27.768 1.00 83.31 191 PHE A CA 1
ATOM 1568 C C . PHE A 1 191 ? -7.921 -3.149 27.846 1.00 83.31 191 PHE A C 1
ATOM 1570 O O . PHE A 1 191 ? -8.829 -3.270 27.029 1.00 83.31 191 PHE A O 1
ATOM 1577 N N . LEU A 1 192 ? -7.831 -3.931 28.918 1.00 76.75 192 LEU A N 1
ATOM 1578 C CA . LEU A 1 192 ? -8.888 -4.816 29.393 1.00 76.75 192 LEU A CA 1
ATOM 1579 C C . LEU A 1 192 ? -9.963 -4.013 30.156 1.00 76.75 192 LEU A C 1
ATOM 1581 O O . LEU A 1 192 ? -9.691 -2.903 30.638 1.00 76.75 192 LEU A O 1
ATOM 1585 N N . PRO A 1 193 ? -11.168 -4.586 30.356 1.00 71.06 193 PRO A N 1
ATOM 1586 C CA . PRO A 1 193 ? -12.176 -4.003 31.237 1.00 71.06 193 PRO A CA 1
ATOM 1587 C C . PRO A 1 193 ? -11.600 -3.656 32.620 1.00 71.06 193 PRO A C 1
ATOM 1589 O O . PRO A 1 193 ? -10.862 -4.440 33.220 1.00 71.06 193 PRO A O 1
ATOM 1592 N N . GLY A 1 194 ? -11.929 -2.464 33.127 1.00 73.06 194 GLY A N 1
ATOM 1593 C CA . GLY A 1 194 ? -11.373 -1.944 34.383 1.00 73.06 194 GLY A CA 1
ATOM 1594 C C . GLY A 1 194 ? -10.020 -1.230 34.247 1.00 73.06 194 GLY A C 1
ATOM 1595 O O . GLY A 1 194 ? -9.326 -1.077 35.248 1.00 73.06 194 GLY A O 1
ATOM 1596 N N . ASN A 1 195 ? -9.649 -0.788 33.037 1.00 69.69 195 ASN A N 1
ATOM 1597 C CA . ASN A 1 195 ? -8.436 -0.003 32.737 1.00 69.69 195 ASN A CA 1
ATOM 1598 C C . ASN A 1 195 ? -7.123 -0.713 33.089 1.00 69.69 195 ASN A C 1
ATOM 1600 O O . ASN A 1 195 ? -6.142 -0.085 33.487 1.00 69.69 195 ASN A O 1
ATOM 1604 N N . ARG A 1 196 ? -7.099 -2.039 32.951 1.00 74.62 196 ARG A N 1
ATOM 1605 C CA . ARG A 1 196 ? -5.868 -2.823 33.095 1.00 74.62 196 ARG A CA 1
ATOM 1606 C C . ARG A 1 196 ? -5.204 -2.925 31.729 1.00 74.62 196 ARG A C 1
ATOM 1608 O O . ARG A 1 196 ? -5.894 -3.168 30.748 1.00 74.62 196 ARG A O 1
ATOM 1615 N N . ILE A 1 197 ? -3.887 -2.764 31.665 1.00 70.88 197 ILE A N 1
ATOM 1616 C CA . ILE A 1 197 ? -3.139 -2.908 30.409 1.00 70.88 197 ILE A CA 1
ATOM 1617 C C . ILE A 1 197 ? -3.293 -4.343 29.900 1.00 70.88 197 ILE A C 1
ATOM 1619 O O . ILE A 1 197 ? -3.127 -5.298 30.665 1.00 70.88 197 ILE A O 1
ATOM 1623 N N . ASN A 1 198 ? -3.624 -4.490 28.620 1.00 67.31 198 ASN A N 1
ATOM 1624 C CA . ASN A 1 198 ? -3.656 -5.781 27.963 1.00 67.31 198 ASN A CA 1
ATOM 1625 C C . ASN A 1 198 ? -2.231 -6.195 27.576 1.00 67.31 198 ASN A C 1
ATOM 1627 O O . ASN A 1 198 ? -1.656 -5.669 26.631 1.00 67.31 198 ASN A O 1
ATOM 1631 N N . LEU A 1 199 ? -1.662 -7.152 28.310 1.00 68.94 199 LEU A N 1
ATOM 1632 C CA . LEU A 1 199 ? -0.321 -7.680 28.033 1.00 68.94 199 LEU A CA 1
ATOM 1633 C C . LEU A 1 199 ? -0.315 -8.784 26.962 1.00 68.94 199 LEU A C 1
ATOM 1635 O O . LEU A 1 199 ? 0.755 -9.251 26.594 1.00 68.94 199 LEU A O 1
ATOM 1639 N N . ALA A 1 200 ? -1.482 -9.230 26.481 1.00 57.78 200 ALA A N 1
ATOM 1640 C CA . ALA A 1 200 ? -1.580 -10.280 25.464 1.00 57.78 200 ALA A CA 1
ATOM 1641 C C . ALA A 1 200 ? -1.438 -9.752 24.022 1.00 57.78 200 ALA A C 1
ATOM 1643 O O . ALA A 1 200 ? -1.353 -10.553 23.096 1.00 57.78 200 ALA A O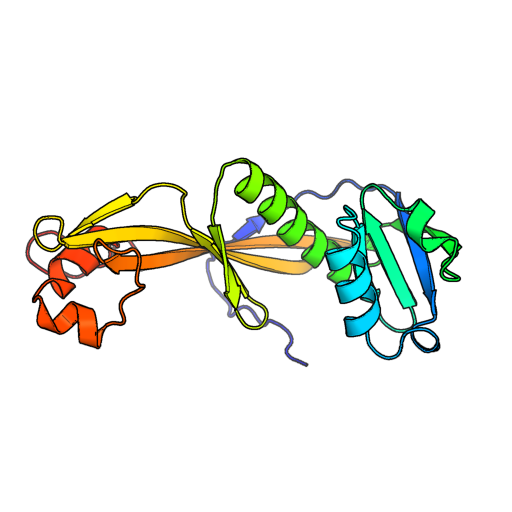 1
ATOM 1644 N N . GLY A 1 201 ? -1.436 -8.425 23.841 1.00 48.88 201 GLY A N 1
ATOM 1645 C CA . GLY A 1 201 ? -1.280 -7.743 22.550 1.00 48.88 201 GLY A CA 1
ATOM 1646 C C . GLY A 1 201 ? 0.043 -6.982 22.380 1.00 48.88 201 GLY A C 1
ATOM 1647 O O . GLY A 1 201 ? 0.166 -6.234 21.412 1.00 48.88 201 GLY A O 1
ATOM 1648 N N . CYS A 1 202 ? 0.995 -7.132 23.312 1.00 37.56 202 CYS A N 1
ATOM 1649 C CA . CYS A 1 202 ? 2.345 -6.557 23.235 1.00 37.56 202 CYS A CA 1
ATOM 1650 C C . CYS A 1 202 ? 3.373 -7.584 22.757 1.00 37.56 202 CYS A C 1
ATOM 1652 O O . CYS A 1 202 ? 3.299 -8.746 23.215 1.00 37.56 202 CYS A O 1
#

Nearest PDB structures (foldseek):
  8olj-assembly1_B  TM=6.868E-01  e=4.387E-06  Archaeoglob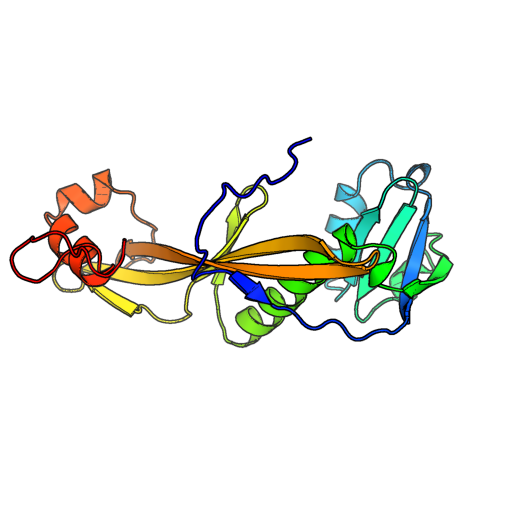us fulgidus DSM 8774
  5wt1-assembly1_A  TM=4.908E-01  e=8.075E-01  Pyrococcus abyssi GE5
  6yft-assembly1_AA  TM=4.075E-01  e=1.311E+00  Wenzhou levi-like virus 1
  6wxp-assembly3_F  TM=4.460E-01  e=4.291E+00  synthetic construct
  6yfr-assembly1_AA  TM=3.403E-01  e=1.542E+00  Leviviridae sp.

Mean predicted aligned error: 6.83 Å

Solvent-accessible surface area (backbone atoms only — not comparable to full-atom values): 11848 Å² total; per-residue (Å²): 132,86,76,85,74,76,77,92,75,92,69,91,46,58,41,81,51,89,74,80,97,50,68,45,78,35,29,38,29,57,28,81,85,45,83,57,65,64,63,61,51,50,52,35,60,76,67,70,49,59,53,48,76,45,77,56,86,72,28,31,41,35,40,62,79,52,56,73,71,38,51,89,67,70,29,45,84,45,75,46,49,45,76,86,38,53,74,59,40,32,50,49,56,51,52,52,52,50,52,56,40,41,78,71,49,33,46,74,48,90,53,94,93,44,50,30,37,28,50,71,56,61,72,45,65,37,65,93,64,48,28,37,34,23,48,26,38,39,50,46,56,46,70,48,78,54,97,95,38,75,44,40,33,39,37,55,42,82,42,78,48,44,20,41,84,87,64,52,75,57,52,72,73,66,43,49,77,64,75,29,56,68,60,46,33,37,75,70,52,49,24,40,90,89,79,38,77,37,72,89,78,110

Sequence (202 aa):
MATQHLDPGIYTNIFAVQIPDETVEVMCASADAYPSLREIRETIRVSSRSIRVYRLEGIVLGYGSDLDWFADKGFERQHKRLYDHPRWCSRMIVEGLVDLLKEQGYREWVGKGRTTLYEPQPFRQAAQGRFRVFRGYDLRSIHWWKENQPSFGLIVDICWEIQDANGKRLSSPEIAQYNAMAEIAQIQEEFLPGNRINLAGC

pLDDT: mean 88.21, std 11.92, range [29.75, 97.62]

Radius of gyration: 20.96 Å; Cα contacts (8 Å, |Δi|>4): 321; chains: 1; bounding box: 43×35×62 Å

Organism: NCBI:txid198431

Foldseek 3Di:
DDDPDDDDDDDPQKDWDDDDQFWDKKWKDFCVLVVDCPVVVVVCVVVVHQWDWDDDPGMIIIDGDPRVVCVVVPTDIDIDGCFVPVVVVQVVVVVVVLVVVVVVVWDWDDDDVWTKTWDNAFPDAWLVRQKGKIKMWTWGKDWDDDPNTIIIIIGIDIDIFMAGPVRHTDDPVRCVVSVGPQVVCVSVVQADPPRHGRPVVD

Secondary structure (DSSP, 8-state):
----PPPSS--TTEEEE---S-EEEEEEEEGGG-S-SHHHHHHHHHTT-SEEEEEETTEEEEEES-GGGGGGGT-EEEEEEGGG-HHHHHHHHHHHHHHHHHHTTPEEEEETTEEEEE-SS-SEEETTTTEEEEEEEEEEEEEEEETTEEEEEEEEEEEEEEEETT-PBPPHHHHHTTT-HHHHHHHTTSEETTTEE-GGG-